Protein AF-0000000072981277 (afdb_homodimer)

Organism: Clostridium botulinum (strain Hall / ATCC 3502 / NCTC 13319 / Type A) (NCBI:txid441771)

Secondary structure (DSSP, 8-state):
--EEE--SSSS-SS-SSEEEEEEEEE--TT--HHHHHHHHHHHHHHTT-EEEEEEEEE-SHHHHHHHHHHHHHHHHHHHHHHHHHH---THHHHHHHHHHH-/--EEEESSSSS-SS-SSEEEEEEEEE--TT--HHHHHHHHHHHHHHTT-EEEEEEEEE-SHHHHHHHHHHHHHHHHHHHHHHHHHH---THHHHHHHHHHH-

Foldseek 3Di:
DKDFDDPDPDDDQDDPDDDDDQDDDDDPPPDDPVVVVVVVQVVCVVVVHGDGGIDDDDDDPVSVVVSVVVRVLVVVLVVLVVVVVVVVDPPSVVVSVVSVVD/DKDWDDPDPPDDLDDPDDDDDQDDDDDPPPDDPVVVVVVVQVVCVVVVHGDGGIDDDDDDPVSVVVSVVVRVLVVVLVVLVVVVVVPVDPVSVVVSVVSVVD

pLDDT: mean 73.61, std 19.2, range [32.0, 92.0]

Radius of gyration: 17.22 Å; Cα contacts (8 Å, |Δi|>4): 313; chains: 2; bounding box: 47×39×42 Å

Sequence (204 aa):
MCKMITQDSEKVCIGENAIAINGAINIPKGEDREKFFKEFTKWLKNNNCSFFGMTNYVKTEKEAKEKTKEILFDYASEELEKNLENFEDEENVIQLSKFKALMCKMITQDSEKVCIGENAIAINGAINIPKGEDREKFFKEFTKWLKNNNCSFFGMTNYVKTEKEAKEKTKEILFDYASEELEKNLENFEDEENVIQLSKFKAL

Structure (mmCIF, N/CA/C/O backbone):
data_AF-0000000072981277-model_v1
#
loop_
_entity.id
_entity.type
_entity.pdbx_description
1 polymer 'Uncharacterized protein'
#
loop_
_atom_site.group_PDB
_atom_site.id
_atom_site.type_symbol
_atom_site.label_atom_id
_atom_site.label_alt_id
_atom_site.label_comp_id
_atom_site.label_asym_id
_atom_site.label_entity_id
_atom_site.label_seq_id
_atom_site.pdbx_PDB_ins_code
_atom_site.Cartn_x
_atom_site.Cartn_y
_atom_site.Cartn_z
_atom_site.occupancy
_atom_site.B_iso_or_equiv
_atom_site.auth_seq_id
_atom_site.auth_comp_id
_atom_site.auth_asym_id
_atom_site.auth_atom_id
_atom_site.pdbx_PDB_model_num
ATOM 1 N N . MET A 1 1 ? -0.941 4.395 14.117 1 44.94 1 MET A N 1
ATOM 2 C CA . MET A 1 1 ? -0.92 2.986 14.5 1 44.94 1 MET A CA 1
ATOM 3 C C . MET A 1 1 ? -0.982 2.086 13.273 1 44.94 1 MET A C 1
ATOM 5 O O . MET A 1 1 ? -1.805 2.301 12.383 1 44.94 1 MET A O 1
ATOM 9 N N . CYS A 1 2 ? 0.119 1.412 13.094 1 45.81 2 CYS A N 1
ATOM 10 C CA . CYS A 1 2 ? 0.198 0.437 12.016 1 45.81 2 CYS A CA 1
ATOM 11 C C . CYS A 1 2 ? -0.804 -0.692 12.219 1 45.81 2 CYS A C 1
ATOM 13 O O . CYS A 1 2 ? -0.901 -1.246 13.32 1 45.81 2 CYS A O 1
ATOM 15 N N . LYS A 1 3 ? -1.912 -0.84 11.375 1 60.72 3 LYS A N 1
ATOM 16 C CA . LYS A 1 3 ? -2.871 -1.936 11.484 1 60.72 3 LYS A CA 1
ATOM 17 C C . LYS A 1 3 ? -2.648 -2.977 10.391 1 60.72 3 LYS A C 1
ATOM 19 O O . LYS A 1 3 ? -2.443 -2.625 9.227 1 60.72 3 LYS A O 1
ATOM 24 N N . MET A 1 4 ? -2.33 -4.207 10.945 1 62.72 4 MET A N 1
ATOM 25 C CA . MET A 1 4 ? -2.314 -5.316 10 1 62.72 4 MET A CA 1
ATOM 26 C C . MET A 1 4 ? -3.729 -5.676 9.555 1 62.72 4 MET A C 1
ATOM 28 O O . MET A 1 4 ? -4.625 -5.816 10.391 1 62.72 4 MET A O 1
ATOM 32 N N . ILE A 1 5 ? -3.945 -5.574 8.336 1 63.88 5 ILE A N 1
ATOM 33 C CA . ILE A 1 5 ? -5.258 -5.91 7.793 1 63.88 5 ILE A CA 1
ATOM 34 C C . ILE A 1 5 ? -5.172 -7.223 7.016 1 63.88 5 ILE A C 1
ATOM 36 O O . ILE A 1 5 ? -4.352 -7.363 6.105 1 63.88 5 ILE A O 1
ATOM 40 N N . THR A 1 6 ? -5.848 -8.289 7.812 1 54.5 6 THR A N 1
ATOM 41 C CA . THR A 1 6 ? -5.949 -9.57 7.129 1 54.5 6 THR A CA 1
ATOM 42 C C . THR A 1 6 ? -7.398 -9.875 6.766 1 54.5 6 THR A C 1
ATOM 44 O O . THR A 1 6 ? -8.32 -9.508 7.496 1 54.5 6 THR A O 1
ATOM 47 N N . GLN A 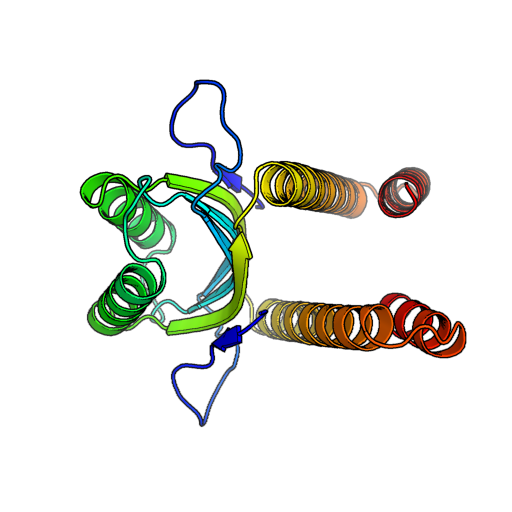1 7 ? -7.973 -9.648 5.703 1 50.94 7 GLN A N 1
ATOM 48 C CA . GLN A 1 7 ? -9.383 -9.953 5.5 1 50.94 7 GLN A CA 1
ATOM 49 C C . GLN A 1 7 ? -9.695 -11.398 5.883 1 50.94 7 GLN A C 1
ATOM 51 O O . GLN A 1 7 ? -10.625 -11.656 6.652 1 50.94 7 GLN A O 1
ATOM 56 N N . ASP A 1 8 ? -9.789 -12.344 4.973 1 44.03 8 ASP A N 1
ATOM 57 C CA . ASP A 1 8 ? -10.352 -13.656 5.293 1 44.03 8 ASP A CA 1
ATOM 58 C C . ASP A 1 8 ? -9.375 -14.484 6.133 1 44.03 8 ASP A C 1
ATOM 60 O O . ASP A 1 8 ? -8.164 -14.406 5.938 1 44.03 8 ASP A O 1
ATOM 64 N N . SER A 1 9 ? -9.867 -14.711 7.414 1 39.25 9 SER A N 1
ATOM 65 C CA . SER A 1 9 ? -9.266 -15.539 8.453 1 39.25 9 SER A CA 1
ATOM 66 C C . SER A 1 9 ? -8.32 -16.578 7.859 1 39.25 9 SER A C 1
ATOM 68 O O . SER A 1 9 ? -7.527 -17.188 8.578 1 39.25 9 SER A O 1
ATOM 70 N N . GLU A 1 10 ? -8.883 -17.297 6.871 1 42.09 10 GLU A N 1
ATOM 71 C CA . GLU A 1 10 ? -8.07 -18.469 6.586 1 42.09 10 GLU A CA 1
ATOM 72 C C . GLU A 1 10 ? -6.672 -18.078 6.113 1 42.09 10 GLU A C 1
ATOM 74 O O . GLU A 1 10 ? -6.398 -16.906 5.875 1 42.09 10 GLU A O 1
ATOM 79 N N . LYS A 1 11 ? -6.008 -19 5.359 1 46.78 11 LYS A N 1
ATOM 80 C CA . LYS A 1 11 ? -4.637 -19.391 5.047 1 46.78 11 LYS A CA 1
ATOM 81 C C . LYS A 1 11 ? -3.922 -18.297 4.258 1 46.78 11 LYS A C 1
ATOM 83 O 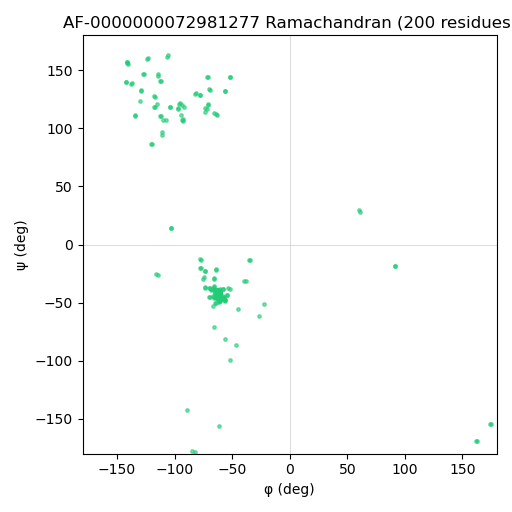O . LYS A 1 11 ? -2.721 -18.078 4.434 1 46.78 11 LYS A O 1
ATOM 88 N N . VAL A 1 12 ? -4.43 -17.734 3.082 1 54.22 12 VAL A N 1
ATOM 89 C CA . VAL A 1 12 ? -3.383 -17.328 2.154 1 54.22 12 VAL A CA 1
ATOM 90 C C . VAL A 1 12 ? -3.064 -15.844 2.367 1 54.22 12 VAL A C 1
ATOM 92 O O . VAL A 1 12 ? -3.973 -15.008 2.445 1 54.22 12 VAL A O 1
ATOM 95 N N . CYS A 1 13 ? -1.871 -15.375 2.885 1 75.62 13 CYS A N 1
ATOM 96 C CA . CYS A 1 13 ? -1.248 -14.055 2.889 1 75.62 13 CYS A CA 1
ATOM 97 C C . CYS A 1 13 ? -1.304 -13.422 1.504 1 75.62 13 CYS A C 1
ATOM 99 O O . CYS A 1 13 ? -2.299 -12.789 1.146 1 75.62 13 CYS A O 1
ATOM 101 N N . ILE A 1 14 ? -0.543 -13.609 0.733 1 86.12 14 ILE A N 1
ATOM 102 C CA . ILE A 1 14 ? -0.489 -13.094 -0.632 1 86.12 14 ILE A CA 1
ATOM 103 C C . ILE A 1 14 ? -0.617 -14.25 -1.622 1 86.12 14 ILE A C 1
ATOM 105 O O . ILE A 1 14 ? 0.049 -15.281 -1.476 1 86.12 14 ILE A O 1
ATOM 109 N N . GLY A 1 15 ? -1.664 -14.188 -2.486 1 82.62 15 GLY A N 1
ATOM 110 C CA . GLY A 1 15 ? -1.847 -15.195 -3.52 1 82.62 15 GLY A CA 1
ATOM 111 C C . GLY A 1 15 ? -1.008 -14.938 -4.758 1 82.62 15 GLY A C 1
ATOM 112 O O . GLY A 1 15 ? -0.239 -13.977 -4.805 1 82.62 15 GLY A O 1
ATOM 113 N N . GLU A 1 16 ? -1.146 -15.844 -5.828 1 81.81 16 GLU A N 1
ATOM 114 C CA . GLU A 1 16 ? -0.328 -15.789 -7.039 1 81.81 16 GLU A CA 1
ATOM 115 C C . GLU A 1 16 ? -0.787 -14.672 -7.969 1 81.81 16 GLU A C 1
ATOM 117 O O . GLU A 1 16 ? -0.139 -14.398 -8.984 1 81.81 16 GLU A O 1
ATOM 122 N N . ASN A 1 17 ? -1.906 -14.141 -7.746 1 90 17 ASN A N 1
ATOM 123 C CA . ASN A 1 17 ? -2.381 -12.984 -8.492 1 90 17 ASN A CA 1
ATOM 124 C C . ASN A 1 17 ? -2.637 -11.789 -7.578 1 90 17 ASN A C 1
ATOM 126 O O . ASN A 1 17 ? -3.742 -11.625 -7.059 1 90 17 ASN A O 1
ATOM 130 N N . ALA A 1 18 ? -1.579 -11.055 -7.352 1 90.94 18 ALA A N 1
ATOM 131 C CA . ALA A 1 18 ? -1.653 -9.93 -6.414 1 90.94 18 ALA A CA 1
ATOM 132 C C . ALA A 1 18 ? -0.848 -8.742 -6.922 1 90.94 18 ALA A C 1
ATOM 134 O O . ALA A 1 18 ? 0.001 -8.883 -7.805 1 90.94 18 ALA A O 1
ATOM 135 N N . ILE A 1 19 ? -1.19 -7.621 -6.457 1 91.94 19 ILE A N 1
ATOM 136 C CA . ILE A 1 19 ? -0.426 -6.398 -6.66 1 91.94 19 ILE A CA 1
ATOM 137 C C . ILE A 1 19 ? 0.176 -5.938 -5.332 1 91.94 19 ILE A C 1
ATOM 139 O O . ILE A 1 19 ? -0.554 -5.605 -4.395 1 91.94 19 ILE A O 1
ATOM 143 N N . ALA A 1 20 ? 1.468 -6.039 -5.234 1 91.38 20 ALA A N 1
ATOM 144 C CA . ALA A 1 20 ? 2.133 -5.438 -4.082 1 91.38 20 ALA A CA 1
ATOM 145 C C . ALA A 1 20 ? 2.086 -3.912 -4.152 1 91.38 20 ALA A C 1
ATOM 147 O O . ALA A 1 20 ? 2.307 -3.328 -5.219 1 91.38 20 ALA A O 1
ATOM 148 N N . ILE A 1 21 ? 1.728 -3.305 -3.037 1 91.69 21 ILE A N 1
ATOM 149 C CA . ILE A 1 21 ? 1.621 -1.851 -3.008 1 91.69 21 ILE A CA 1
ATOM 150 C C . ILE A 1 21 ? 2.41 -1.299 -1.822 1 91.69 21 ILE A C 1
ATOM 152 O O . ILE A 1 21 ? 2.361 -1.856 -0.723 1 91.69 21 ILE A O 1
ATOM 156 N N . ASN A 1 22 ? 3.209 -0.302 -2.035 1 91.62 22 ASN A N 1
ATOM 157 C CA . ASN A 1 22 ? 3.91 0.5 -1.039 1 91.62 22 ASN A CA 1
ATOM 158 C C . ASN A 1 22 ? 3.791 1.992 -1.336 1 91.62 22 ASN A C 1
ATOM 160 O O . ASN A 1 22 ? 4.312 2.473 -2.344 1 91.62 22 ASN A O 1
ATOM 164 N N . GLY A 1 23 ? 3.062 2.588 -0.458 1 91.81 23 GLY A N 1
ATOM 165 C CA . GLY A 1 23 ? 2.799 3.996 -0.705 1 91.81 23 GLY A CA 1
ATOM 166 C C . GLY A 1 23 ? 1.821 4.602 0.283 1 91.81 23 GLY A C 1
ATOM 167 O O . GLY A 1 23 ? 1.778 4.203 1.448 1 91.81 23 GLY A O 1
ATOM 168 N N . ALA A 1 24 ? 1.159 5.668 -0.197 1 91.38 24 ALA A N 1
ATOM 169 C CA . ALA A 1 24 ? 0.167 6.359 0.622 1 91.38 24 ALA A CA 1
ATOM 170 C C . ALA A 1 24 ? -1.022 6.809 -0.221 1 91.38 24 ALA A C 1
ATOM 172 O O . ALA A 1 24 ? -0.853 7.238 -1.364 1 91.38 24 ALA A O 1
ATOM 173 N N . ILE A 1 25 ? -2.168 6.645 0.366 1 91.88 25 ILE A N 1
ATOM 174 C CA . ILE A 1 25 ? -3.391 7.18 -0.224 1 91.88 25 ILE A CA 1
ATOM 175 C C . ILE A 1 25 ? -3.725 8.531 0.411 1 91.88 25 ILE A C 1
ATOM 177 O O . ILE A 1 25 ? -3.953 8.617 1.62 1 91.88 25 ILE A O 1
ATOM 181 N N . ASN A 1 26 ? -3.709 9.523 -0.413 1 90.81 26 ASN A N 1
ATOM 182 C CA . ASN A 1 26 ? -4.137 10.844 0.046 1 90.81 26 ASN A CA 1
ATOM 183 C C . ASN A 1 26 ? -5.66 10.945 0.107 1 90.81 26 ASN A C 1
AT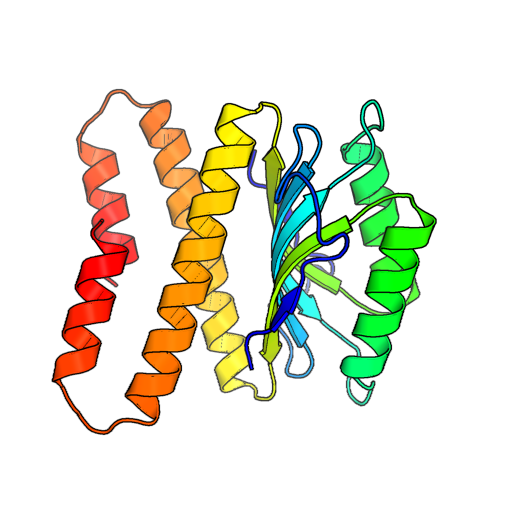OM 185 O O . ASN A 1 26 ? -6.344 10.641 -0.869 1 90.81 26 ASN A O 1
ATOM 189 N N . ILE A 1 27 ? -6.109 11.375 1.234 1 91.25 27 ILE A N 1
ATOM 190 C CA . ILE A 1 27 ? -7.535 11.578 1.466 1 91.25 27 ILE A CA 1
ATOM 191 C C . ILE A 1 27 ? -7.828 13.07 1.619 1 91.25 27 ILE A C 1
ATOM 193 O O . ILE A 1 27 ? -7.02 13.812 2.18 1 91.25 27 ILE A O 1
ATOM 197 N N . PRO A 1 28 ? -8.977 13.5 1.041 1 88.06 28 PRO A N 1
ATOM 198 C CA . PRO A 1 28 ? -9.289 14.922 1.172 1 88.06 28 PRO A CA 1
ATOM 199 C C . PRO A 1 28 ? -9.234 15.406 2.617 1 88.06 28 PRO A C 1
ATOM 201 O O . PRO A 1 28 ? -9.625 14.68 3.533 1 88.06 28 PRO A O 1
ATOM 204 N N . LYS A 1 29 ? -8.773 16.625 2.699 1 85.44 29 LYS A N 1
ATOM 205 C CA . LYS A 1 29 ? -8.672 17.219 4.023 1 85.44 29 LYS A CA 1
ATOM 206 C C . LYS A 1 29 ? -10.023 17.203 4.734 1 85.44 29 LYS A C 1
ATOM 208 O O . LYS A 1 29 ? -11.055 17.516 4.129 1 85.44 29 LYS A O 1
ATOM 213 N N . GLY A 1 30 ? -10.078 16.766 6 1 84.75 30 GLY A N 1
ATOM 214 C CA . GLY A 1 30 ? -11.289 16.781 6.801 1 84.75 30 GLY A CA 1
ATOM 215 C C . GLY A 1 30 ? -12.086 15.5 6.715 1 84.75 30 GLY A C 1
ATOM 216 O O . GLY A 1 30 ? -13 15.273 7.508 1 84.75 30 GLY A O 1
ATOM 217 N N . GLU A 1 31 ? -11.812 14.742 5.707 1 89.19 31 GLU A N 1
ATOM 218 C CA . GLU A 1 31 ? -12.508 13.461 5.602 1 89.19 31 GLU A CA 1
ATOM 219 C C . GLU A 1 31 ? -12.016 12.477 6.656 1 89.19 31 GLU A C 1
ATOM 221 O O . GLU A 1 31 ? -10.844 12.484 7.023 1 89.19 31 GLU A O 1
ATOM 226 N N . ASP A 1 32 ? -12.852 11.719 7.145 1 91.25 32 ASP A N 1
ATOM 227 C CA . ASP A 1 32 ? -12.578 10.703 8.156 1 91.25 32 ASP A CA 1
ATOM 228 C C . ASP A 1 32 ? -11.828 9.516 7.555 1 91.25 32 ASP A C 1
ATOM 230 O O . ASP A 1 32 ? -12.375 8.797 6.715 1 91.25 32 ASP A O 1
ATOM 234 N N . ARG A 1 33 ? -10.633 9.273 8.023 1 86.25 33 ARG A N 1
ATOM 235 C CA . ARG A 1 33 ? -9.773 8.211 7.504 1 86.25 33 ARG A CA 1
ATOM 236 C C . ARG A 1 33 ? -10.383 6.84 7.762 1 86.25 33 ARG A C 1
ATOM 238 O O . ARG A 1 33 ? -10.281 5.941 6.922 1 86.25 33 ARG A O 1
ATOM 245 N N . GLU A 1 34 ? -10.914 6.648 8.922 1 86.31 34 GLU A N 1
ATOM 246 C CA . GLU A 1 34 ? -11.523 5.363 9.258 1 86.31 34 GLU A CA 1
ATOM 247 C C . GLU A 1 34 ? -12.688 5.043 8.32 1 86.31 34 GLU A C 1
ATOM 249 O O . GLU A 1 34 ? -12.859 3.895 7.906 1 86.31 34 GLU A O 1
ATOM 254 N N . LYS A 1 35 ? -13.438 6.074 8.078 1 89.56 35 LYS A N 1
ATOM 255 C CA . LYS A 1 35 ? -14.547 5.898 7.145 1 89.56 35 LYS A CA 1
ATOM 256 C C . LYS A 1 35 ? -14.031 5.523 5.754 1 89.56 35 LYS A C 1
ATOM 258 O O . LYS A 1 35 ? -14.57 4.621 5.113 1 89.56 35 LYS A O 1
ATOM 263 N N . PHE A 1 36 ? -13.078 6.219 5.316 1 89.94 36 PHE A N 1
ATOM 264 C CA . PHE A 1 36 ? -12.492 5.902 4.02 1 89.94 36 PHE A CA 1
ATOM 265 C C . PHE A 1 36 ? -12.016 4.457 3.977 1 89.94 36 PHE A C 1
ATOM 267 O O . PHE A 1 36 ? -12.25 3.748 2.998 1 89.94 36 PHE A O 1
ATOM 274 N N . PHE A 1 37 ? -11.305 4.117 4.988 1 87.19 37 PHE A N 1
ATOM 275 C CA . PHE A 1 37 ? -10.727 2.779 5.008 1 87.19 37 PHE A CA 1
ATOM 276 C C . PHE A 1 37 ? -11.82 1.717 4.965 1 87.19 37 PHE A C 1
ATOM 278 O O . PHE A 1 37 ? -11.656 0.68 4.316 1 87.19 37 PHE A O 1
ATOM 285 N N . LYS A 1 38 ? -12.875 1.953 5.668 1 87.12 38 LYS A N 1
ATOM 286 C CA . LYS A 1 38 ? -14.008 1.038 5.617 1 87.12 38 LYS A CA 1
ATOM 287 C C . LYS A 1 38 ? -14.57 0.943 4.199 1 87.12 38 LYS A C 1
ATOM 289 O O . LYS A 1 38 ? -14.883 -0.15 3.723 1 87.12 38 LYS A O 1
ATOM 294 N N . GLU A 1 39 ? -14.688 2.072 3.541 1 91.06 39 GLU A N 1
ATOM 295 C CA . GLU A 1 39 ? -15.18 2.098 2.166 1 91.06 39 GLU A CA 1
ATOM 296 C C . GLU A 1 39 ? -14.203 1.398 1.221 1 91.06 39 GLU A C 1
ATOM 298 O O . GLU A 1 39 ? -14.625 0.718 0.282 1 91.06 39 GLU A O 1
ATOM 303 N N . PHE A 1 40 ? -12.969 1.61 1.482 1 90.31 40 PHE A N 1
ATOM 304 C CA . PHE A 1 40 ? -11.93 0.962 0.699 1 90.31 40 PHE A CA 1
ATOM 305 C C . PHE A 1 40 ? -12.016 -0.554 0.826 1 90.31 40 PHE A C 1
ATOM 307 O O . PHE A 1 40 ? -12 -1.269 -0.178 1 90.31 40 PHE A O 1
ATOM 314 N N . THR A 1 41 ? -12.117 -1.077 2 1 87.69 41 THR A N 1
ATOM 315 C CA . THR A 1 41 ? -12.203 -2.514 2.238 1 87.69 41 THR A CA 1
ATOM 316 C C . THR A 1 41 ? -13.477 -3.09 1.623 1 87.69 41 THR A C 1
ATOM 318 O O . THR A 1 41 ? -13.461 -4.188 1.066 1 87.69 41 THR A O 1
ATOM 321 N N . LYS A 1 42 ? -14.531 -2.357 1.75 1 90 42 LYS A N 1
ATOM 322 C CA . LYS A 1 42 ? -15.789 -2.777 1.138 1 90 42 LYS A CA 1
ATOM 323 C C . LYS A 1 42 ? -15.656 -2.863 -0.38 1 90 42 LYS A C 1
ATOM 325 O O . LYS A 1 42 ? -16.156 -3.809 -0.998 1 90 42 LYS A O 1
ATOM 330 N N . TRP A 1 43 ? -15.086 -1.86 -0.937 1 91.94 43 TRP A N 1
ATOM 331 C CA . TRP A 1 43 ? -14.867 -1.847 -2.379 1 91.94 43 TRP A CA 1
ATOM 332 C C . TRP A 1 43 ? -14.039 -3.051 -2.816 1 91.94 43 TRP A C 1
ATOM 334 O O . TRP A 1 43 ? -14.352 -3.693 -3.822 1 91.94 43 TRP A O 1
ATOM 344 N N . LEU A 1 44 ? -12.914 -3.361 -2.105 1 91.5 44 LEU A N 1
ATOM 345 C CA . LEU A 1 44 ? -12.102 -4.535 -2.408 1 91.5 44 LEU A CA 1
ATOM 346 C C . LEU A 1 44 ? -12.945 -5.805 -2.363 1 91.5 44 LEU A C 1
ATOM 348 O O . LEU A 1 44 ? -12.906 -6.613 -3.291 1 91.5 44 LEU A O 1
ATOM 352 N N . LYS A 1 45 ? -13.711 -5.941 -1.315 1 87.88 45 LYS A N 1
ATOM 353 C CA . LYS A 1 45 ? -14.539 -7.129 -1.132 1 87.88 45 LYS A CA 1
ATOM 354 C C . LYS A 1 45 ? -15.57 -7.258 -2.254 1 87.88 45 LYS A C 1
ATOM 356 O O . LYS A 1 45 ? -15.805 -8.359 -2.762 1 87.88 45 LYS A O 1
ATOM 361 N N . ASN A 1 46 ? -16.156 -6.168 -2.627 1 92 46 ASN A N 1
ATOM 362 C CA . ASN A 1 46 ? -17.141 -6.156 -3.699 1 92 46 ASN A CA 1
ATOM 363 C C . ASN A 1 46 ? -16.531 -6.559 -5.035 1 92 46 ASN A C 1
ATOM 365 O O . ASN A 1 46 ? -17.234 -6.957 -5.961 1 92 46 ASN A O 1
ATOM 369 N N . ASN A 1 47 ? -15.273 -6.445 -5.184 1 90.81 47 ASN A N 1
ATOM 370 C CA . ASN A 1 47 ? -14.555 -6.836 -6.395 1 90.81 47 ASN A CA 1
ATOM 371 C C . ASN A 1 47 ? -13.828 -8.164 -6.211 1 90.81 47 ASN A C 1
ATOM 373 O O . ASN A 1 47 ? -12.93 -8.492 -6.984 1 90.81 47 ASN A O 1
ATOM 377 N N . ASN A 1 48 ? -14.164 -8.953 -5.113 1 90.06 48 ASN A N 1
ATOM 378 C CA . ASN A 1 48 ? -13.586 -10.25 -4.77 1 90.06 48 ASN A CA 1
ATOM 379 C C . ASN A 1 48 ? -12.086 -10.156 -4.539 1 90.06 48 ASN A C 1
ATOM 381 O O . ASN A 1 48 ? -11.336 -11.055 -4.91 1 90.06 48 ASN A O 1
ATOM 385 N N . CYS A 1 49 ? -11.672 -8.961 -4.078 1 89.19 49 CYS A N 1
ATOM 386 C CA . CYS A 1 49 ? -10.273 -8.711 -3.742 1 89.19 49 CYS A CA 1
ATOM 387 C C . CYS A 1 49 ? -10.07 -8.648 -2.232 1 89.19 49 CYS A C 1
ATOM 389 O O . CYS A 1 49 ? -11.047 -8.617 -1.476 1 89.19 49 CYS A O 1
ATOM 391 N N . SER A 1 50 ? -8.852 -8.805 -1.842 1 86.31 50 SER A N 1
ATOM 392 C CA . SER A 1 50 ? -8.484 -8.672 -0.436 1 86.31 50 SER A CA 1
ATOM 393 C C . SER A 1 50 ? -7.141 -7.965 -0.283 1 86.31 50 SER A C 1
ATOM 395 O O . SER A 1 50 ? -6.344 -7.93 -1.222 1 86.31 50 SER A O 1
ATOM 397 N N . PHE A 1 51 ? -7.02 -7.363 0.937 1 88.56 51 PHE A N 1
ATOM 398 C CA . PHE A 1 51 ? -5.77 -6.68 1.249 1 88.56 51 PHE A CA 1
ATOM 399 C C . PHE A 1 51 ? -5.07 -7.34 2.434 1 88.56 51 PHE A C 1
ATOM 401 O O . PHE A 1 51 ? -5.715 -7.676 3.43 1 88.56 51 PHE A O 1
ATOM 408 N N . PHE A 1 52 ? -3.84 -7.648 2.17 1 88.06 52 PHE A N 1
ATOM 409 C CA . PHE A 1 52 ? -2.941 -8.086 3.232 1 88.06 52 PHE A CA 1
ATOM 410 C C . PHE A 1 52 ? -1.784 -7.109 3.398 1 88.06 52 PHE A C 1
ATOM 412 O O . PHE A 1 52 ? -1.013 -6.887 2.463 1 88.06 52 PHE A O 1
ATOM 419 N N . GLY A 1 53 ? -1.713 -6.512 4.609 1 87.62 53 GLY A N 1
ATOM 420 C CA . GLY A 1 53 ? -0.632 -5.566 4.828 1 87.62 53 GLY A CA 1
ATOM 421 C C . GLY A 1 53 ? -0.874 -4.648 6.016 1 87.62 53 GLY A C 1
ATOM 422 O O . GLY A 1 53 ? -1.738 -4.922 6.852 1 87.62 53 GLY A O 1
ATOM 423 N N . MET A 1 54 ? -0.047 -3.689 6.074 1 85.94 54 MET A N 1
ATOM 424 C CA . MET A 1 54 ? -0.118 -2.744 7.184 1 85.94 54 MET A CA 1
ATOM 425 C C . MET A 1 54 ? -0.491 -1.351 6.691 1 85.94 54 MET A C 1
ATOM 427 O O . MET A 1 54 ? -0.186 -0.989 5.551 1 85.94 54 MET A O 1
ATOM 431 N N . THR A 1 55 ? -1.245 -0.669 7.582 1 88.44 55 THR A N 1
ATOM 432 C CA . THR A 1 55 ? -1.607 0.715 7.301 1 88.44 55 THR A CA 1
ATOM 433 C C . THR A 1 55 ? -1.236 1.62 8.469 1 88.44 55 THR A C 1
ATOM 435 O O . THR A 1 55 ? -1.188 1.171 9.617 1 88.44 55 THR A O 1
ATOM 438 N N . ASN A 1 56 ? -0.864 2.863 8.148 1 87 56 ASN A N 1
ATOM 439 C CA . ASN A 1 56 ? -0.578 3.889 9.148 1 87 56 ASN A CA 1
ATOM 440 C C . ASN A 1 56 ? -1.161 5.238 8.742 1 87 56 ASN A C 1
ATOM 442 O O . ASN A 1 56 ? -1.101 5.625 7.578 1 87 56 ASN A O 1
ATOM 446 N N . TYR A 1 57 ? -1.708 5.871 9.719 1 87.12 57 TYR A N 1
ATOM 447 C CA . TYR A 1 57 ? -2.25 7.195 9.438 1 87.12 57 TYR A CA 1
ATOM 448 C C . TYR A 1 57 ? -1.151 8.25 9.453 1 87.12 57 TYR A C 1
ATOM 450 O O . TYR A 1 57 ? -0.296 8.25 10.344 1 87.12 57 TYR A O 1
ATOM 458 N N . VAL A 1 58 ? -1.157 9.008 8.43 1 87.5 58 VAL A N 1
ATOM 459 C CA . VAL A 1 58 ? -0.287 10.18 8.375 1 87.5 58 VAL A CA 1
ATOM 460 C C . VAL A 1 58 ? -1.039 11.406 8.875 1 87.5 58 VAL A C 1
ATOM 462 O O . VAL A 1 58 ? -2.025 11.836 8.266 1 87.5 58 VAL A O 1
ATOM 465 N N . LYS A 1 59 ? -0.555 12.07 9.938 1 82.81 59 LYS A N 1
ATOM 466 C CA . LYS A 1 59 ? -1.358 13.094 10.609 1 82.81 59 LYS A CA 1
ATOM 467 C C . LYS A 1 59 ? -0.714 14.469 10.484 1 82.81 59 LYS A C 1
ATOM 469 O O . LYS A 1 59 ? -1.377 15.492 10.68 1 82.81 59 LYS A O 1
ATOM 474 N N . THR A 1 60 ? 0.568 14.414 10.305 1 87 60 THR A N 1
ATOM 475 C CA . THR A 1 60 ? 1.281 15.688 10.289 1 87 60 THR A CA 1
ATOM 476 C C . THR A 1 60 ? 2.074 15.844 8.992 1 87 60 THR A C 1
ATOM 478 O O . THR A 1 60 ? 2.381 14.852 8.328 1 87 60 THR A O 1
ATOM 481 N N . GLU A 1 61 ? 2.361 17.094 8.758 1 84.44 61 GLU A N 1
ATOM 482 C CA . GLU A 1 61 ? 3.197 17.391 7.598 1 84.44 61 GLU A CA 1
ATOM 483 C C . GLU A 1 61 ? 4.559 16.719 7.711 1 84.44 61 GLU A C 1
ATOM 485 O O . GLU A 1 61 ? 5.117 16.266 6.715 1 84.44 61 GLU A O 1
ATOM 490 N N . LYS A 1 62 ? 5.121 16.703 8.859 1 87.94 62 LYS A N 1
ATOM 491 C CA . LYS A 1 62 ? 6.414 16.062 9.094 1 87.94 62 LYS A CA 1
ATOM 492 C C . LYS A 1 62 ? 6.355 14.57 8.781 1 87.94 62 LYS A C 1
ATOM 494 O O . LYS A 1 62 ? 7.238 14.039 8.102 1 87.94 62 LYS A O 1
ATOM 499 N N . GLU A 1 63 ? 5.32 13.945 9.227 1 86.5 63 GLU A N 1
ATOM 500 C CA . GLU A 1 63 ? 5.125 12.523 8.938 1 86.5 63 GLU A CA 1
ATOM 501 C C . GLU A 1 63 ? 4.988 12.281 7.438 1 86.5 63 GLU A C 1
ATOM 503 O O . GLU A 1 63 ? 5.508 11.297 6.91 1 86.5 63 GLU A O 1
ATOM 508 N N . ALA A 1 64 ? 4.242 13.172 6.871 1 86.56 64 ALA A N 1
ATOM 509 C CA . ALA A 1 64 ? 4.043 13.062 5.43 1 86.56 64 ALA A CA 1
ATOM 510 C C . ALA A 1 64 ? 5.371 13.133 4.684 1 86.56 64 ALA A C 1
ATOM 512 O O . ALA A 1 64 ? 5.633 12.328 3.785 1 86.56 64 ALA A O 1
ATOM 513 N N . LYS A 1 65 ? 6.148 14.039 5.035 1 84.5 65 LYS A N 1
ATOM 514 C CA . LYS A 1 65 ? 7.457 14.211 4.406 1 84.5 65 LYS A CA 1
ATOM 515 C C . LYS A 1 65 ? 8.336 12.984 4.637 1 84.5 65 LYS A C 1
ATOM 517 O O . LYS A 1 65 ? 9.031 12.523 3.723 1 84.5 65 LYS A O 1
ATOM 522 N N . GLU A 1 66 ? 8.336 12.492 5.797 1 85.94 66 GLU A N 1
ATOM 523 C CA . GLU A 1 66 ? 9.148 11.32 6.133 1 85.94 66 GLU A CA 1
ATOM 524 C C . GLU A 1 66 ? 8.688 10.094 5.352 1 85.94 66 GLU A C 1
ATOM 526 O O . GLU A 1 66 ? 9.516 9.32 4.859 1 85.94 66 GLU A O 1
ATOM 531 N N . LYS A 1 67 ? 7.414 9.961 5.277 1 86.94 67 LYS A N 1
ATOM 532 C CA . LYS A 1 67 ? 6.887 8.82 4.527 1 86.94 67 LYS A CA 1
ATOM 533 C C . LYS A 1 67 ? 7.227 8.938 3.045 1 86.94 67 LYS A C 1
ATOM 535 O O .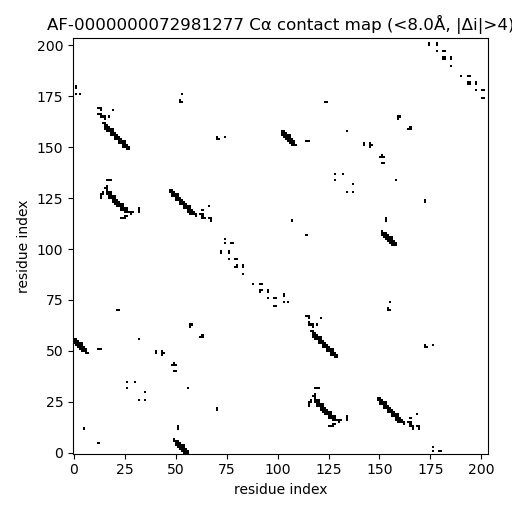 LYS A 1 67 ? 7.52 7.934 2.391 1 86.94 67 LYS A O 1
ATOM 540 N N . THR A 1 68 ? 7.16 10.164 2.553 1 86.19 68 THR A N 1
ATOM 541 C CA . THR A 1 68 ? 7.543 10.383 1.162 1 86.19 68 THR A CA 1
ATOM 542 C C . THR A 1 68 ? 8.977 9.938 0.918 1 86.19 68 THR A C 1
ATOM 544 O O . THR A 1 68 ? 9.266 9.242 -0.062 1 86.19 68 THR A O 1
ATOM 547 N N . LYS A 1 69 ? 9.812 10.305 1.76 1 84.69 69 LYS A N 1
ATOM 548 C CA . LYS A 1 69 ? 11.219 9.938 1.638 1 84.69 69 LYS A CA 1
ATOM 549 C C . LYS A 1 69 ? 11.398 8.422 1.678 1 84.69 69 LYS A C 1
ATOM 551 O O . LYS A 1 69 ? 12.164 7.863 0.893 1 84.69 69 LYS A O 1
ATOM 556 N N . GLU A 1 70 ? 10.719 7.84 2.619 1 84.12 70 GLU A N 1
ATOM 557 C CA . GLU A 1 70 ? 10.805 6.387 2.76 1 84.12 70 GLU A CA 1
ATOM 558 C C . GLU A 1 70 ? 10.383 5.684 1.473 1 84.12 70 GLU A C 1
ATOM 560 O O . GLU A 1 70 ? 11.062 4.754 1.021 1 84.12 70 GLU A O 1
ATOM 565 N N . ILE A 1 71 ? 9.312 6.129 0.894 1 83.88 71 ILE A N 1
ATOM 566 C CA . ILE A 1 71 ? 8.781 5.508 -0.314 1 83.88 71 ILE A CA 1
ATOM 567 C C . ILE A 1 71 ? 9.766 5.707 -1.47 1 83.88 71 ILE A C 1
ATOM 569 O O . ILE A 1 71 ? 10.031 4.777 -2.232 1 83.88 71 ILE A O 1
ATOM 573 N N . LEU A 1 72 ? 10.227 6.914 -1.563 1 82.38 72 LEU A N 1
ATOM 574 C CA . LEU A 1 72 ? 11.172 7.207 -2.635 1 82.38 72 LEU A CA 1
ATOM 575 C C . LEU A 1 72 ? 12.445 6.387 -2.473 1 82.38 72 LEU A C 1
ATOM 577 O O . LEU A 1 72 ? 13 5.898 -3.459 1 82.38 72 LEU A O 1
ATOM 581 N N . PHE A 1 73 ? 12.867 6.242 -1.29 1 82.19 73 PHE A N 1
ATOM 582 C CA . PHE A 1 73 ? 14.055 5.438 -1.024 1 82.19 73 PHE A CA 1
ATOM 583 C C . PHE A 1 73 ? 13.812 3.979 -1.385 1 82.19 73 PHE A C 1
ATOM 585 O O . PHE A 1 73 ? 14.672 3.326 -1.972 1 82.19 73 PHE A O 1
ATOM 592 N N . ASP A 1 74 ? 12.727 3.459 -0.896 1 80.94 74 ASP A N 1
ATOM 593 C CA . ASP A 1 74 ? 12.375 2.08 -1.224 1 80.94 74 ASP A CA 1
ATOM 594 C C . ASP A 1 74 ? 12.336 1.868 -2.736 1 80.94 74 ASP A C 1
ATOM 596 O O . ASP A 1 74 ? 12.812 0.849 -3.238 1 80.94 74 ASP A O 1
ATOM 600 N N . TYR A 1 75 ? 11.75 2.809 -3.43 1 78.5 75 TYR A N 1
ATOM 601 C CA . TYR A 1 75 ? 11.664 2.729 -4.883 1 78.5 75 TYR A CA 1
ATOM 602 C C . TYR A 1 75 ? 13.047 2.695 -5.516 1 78.5 75 TYR A C 1
ATOM 604 O O . TYR A 1 75 ? 13.312 1.896 -6.414 1 78.5 75 TYR A O 1
ATOM 612 N N . ALA A 1 76 ? 13.812 3.584 -5.066 1 75.12 76 ALA A N 1
ATOM 613 C CA . ALA A 1 76 ? 15.172 3.662 -5.59 1 75.12 76 ALA A CA 1
ATOM 614 C C . ALA A 1 76 ? 15.938 2.367 -5.332 1 75.12 76 ALA A C 1
ATOM 616 O O . ALA A 1 76 ? 16.688 1.901 -6.188 1 75.12 76 ALA A O 1
ATOM 617 N N . SER A 1 77 ? 15.758 1.854 -4.195 1 74.69 77 SER A N 1
ATOM 618 C CA . SER A 1 77 ? 16.422 0.613 -3.816 1 74.69 77 SER A CA 1
ATOM 619 C C . SER A 1 77 ? 15.961 -0.55 -4.688 1 74.69 77 SER A C 1
ATOM 621 O O . SER A 1 77 ? 16.781 -1.371 -5.117 1 74.69 77 SER A O 1
ATOM 623 N N . GLU A 1 78 ? 14.711 -0.686 -4.945 1 73 78 GLU A N 1
ATOM 624 C CA . GLU A 1 78 ? 14.164 -1.746 -5.789 1 73 78 GLU A CA 1
ATOM 625 C C . GLU A 1 78 ? 14.68 -1.63 -7.223 1 73 78 GLU A C 1
ATOM 627 O O . GLU A 1 78 ? 15.008 -2.637 -7.852 1 73 78 GLU A O 1
ATOM 632 N N . GLU A 1 79 ? 14.641 -0.43 -7.711 1 69.56 79 GLU A N 1
ATOM 633 C CA . GLU A 1 79 ? 15.125 -0.201 -9.07 1 69.56 79 GLU A CA 1
ATOM 634 C C . GLU A 1 79 ? 16.594 -0.57 -9.195 1 69.56 79 GLU A C 1
ATOM 636 O O . GLU A 1 79 ? 17.016 -1.136 -10.203 1 69.56 79 GLU A O 1
ATOM 641 N N . LEU A 1 80 ? 17.297 -0.22 -8.188 1 66.38 80 LEU A N 1
ATOM 642 C CA . LEU A 1 80 ? 18.719 -0.559 -8.172 1 66.38 80 LEU A CA 1
ATOM 643 C C . LEU A 1 80 ? 18.906 -2.07 -8.141 1 66.38 80 LEU A C 1
ATOM 645 O O . LEU A 1 80 ? 19.781 -2.604 -8.836 1 66.38 80 LEU A O 1
ATOM 649 N N . GLU A 1 81 ? 18.172 -2.744 -7.305 1 65.44 81 GLU A N 1
ATOM 650 C CA . GLU A 1 81 ? 18.266 -4.195 -7.199 1 65.44 81 GLU A CA 1
ATOM 651 C C . GLU A 1 81 ? 17.906 -4.871 -8.523 1 65.44 81 GLU A C 1
ATOM 653 O O . GLU A 1 81 ? 18.562 -5.832 -8.93 1 65.44 81 GLU A O 1
ATOM 658 N N . LYS A 1 82 ? 16.891 -4.414 -9.188 1 64.75 82 LYS A N 1
ATOM 659 C CA . LYS A 1 82 ? 16.5 -4.953 -10.492 1 64.75 82 LYS A CA 1
ATOM 660 C C . LYS A 1 82 ? 17.609 -4.773 -11.516 1 64.75 82 LYS A C 1
ATOM 662 O O . LYS A 1 82 ? 17.844 -5.656 -12.344 1 64.75 82 LYS A O 1
ATOM 667 N N . ASN A 1 83 ? 18.047 -3.574 -11.43 1 61.12 83 ASN A N 1
ATOM 668 C CA . ASN A 1 83 ? 19.156 -3.307 -12.352 1 61.12 83 ASN A CA 1
ATOM 669 C C . ASN A 1 83 ? 20.359 -4.195 -12.047 1 61.12 83 ASN A C 1
ATOM 671 O O . ASN A 1 83 ? 21.062 -4.629 -12.969 1 61.12 83 ASN A O 1
ATOM 675 N N . LEU A 1 84 ? 20.594 -4.383 -10.805 1 54.78 84 LEU A N 1
ATOM 676 C CA . LEU A 1 84 ? 21.719 -5.227 -10.414 1 54.78 84 LEU A CA 1
ATOM 677 C C . LEU A 1 84 ? 21.438 -6.688 -10.758 1 54.78 84 LEU A C 1
ATOM 679 O O . LEU A 1 84 ? 22.375 -7.445 -11.047 1 54.78 84 LEU A O 1
ATOM 683 N N . GLU A 1 85 ? 20.234 -7.113 -10.438 1 55.72 85 GLU A N 1
ATOM 684 C CA . GLU A 1 85 ? 19.906 -8.477 -10.836 1 55.72 85 GLU A CA 1
ATOM 685 C C . GLU A 1 85 ? 20.141 -8.688 -12.328 1 55.72 85 GLU A C 1
ATOM 687 O O . GLU A 1 85 ? 20.469 -9.797 -12.758 1 55.72 85 GLU A O 1
ATOM 692 N N . ASN A 1 86 ? 19.797 -7.629 -12.938 1 50.06 86 ASN A N 1
ATOM 693 C CA . ASN A 1 86 ? 20.109 -7.738 -14.359 1 50.06 86 ASN A CA 1
ATOM 694 C C . ASN A 1 86 ? 21.609 -7.59 -14.617 1 50.06 86 ASN A C 1
ATOM 696 O O . ASN A 1 86 ? 22.094 -7.938 -15.695 1 50.06 86 ASN A O 1
ATOM 700 N N . PHE A 1 87 ? 22.266 -6.809 -13.672 1 49 87 PHE A N 1
ATOM 701 C CA . PHE A 1 87 ? 23.719 -6.691 -13.82 1 49 87 PHE A CA 1
ATOM 702 C C . PHE A 1 87 ? 24.438 -7.75 -12.992 1 49 87 PHE A C 1
ATOM 704 O O . PHE A 1 87 ? 24.094 -7.973 -11.828 1 49 87 PHE A O 1
ATOM 711 N N . GLU A 1 88 ? 25.031 -8.82 -13.461 1 46.38 88 GLU A N 1
ATOM 712 C CA . GLU A 1 88 ? 26 -9.719 -12.859 1 46.38 88 GLU A CA 1
ATOM 713 C C . GLU A 1 88 ? 26.953 -8.961 -11.938 1 46.38 88 GLU A C 1
ATOM 715 O O . GLU A 1 88 ? 27.797 -9.57 -11.273 1 46.38 88 GLU A O 1
ATOM 720 N N . ASP A 1 89 ? 27.078 -7.594 -11.914 1 43.88 89 ASP A N 1
ATOM 721 C CA . ASP A 1 89 ? 28.281 -6.969 -11.375 1 43.88 89 ASP A CA 1
ATOM 722 C C . ASP A 1 89 ? 28.078 -6.578 -9.906 1 43.88 89 ASP A C 1
ATOM 724 O O . ASP A 1 89 ? 27.109 -5.914 -9.562 1 43.88 89 ASP A O 1
ATOM 728 N N . GLU A 1 90 ? 28.859 -7.039 -8.906 1 44.56 90 GLU A N 1
ATOM 729 C CA . GLU A 1 90 ? 29.141 -6.949 -7.48 1 44.56 90 GLU A CA 1
ATOM 730 C C . GLU A 1 90 ? 29.047 -5.508 -6.988 1 44.56 90 GLU A C 1
ATOM 732 O O . GLU A 1 90 ? 28.703 -5.266 -5.828 1 44.56 90 GLU A O 1
ATOM 737 N N . GLU A 1 91 ? 29.359 -4.641 -7.809 1 44.03 91 GLU A N 1
ATOM 738 C CA . GLU A 1 91 ? 29.531 -3.256 -7.383 1 44.03 91 GLU A CA 1
ATOM 739 C C . GLU A 1 91 ? 28.188 -2.59 -7.082 1 44.03 91 GLU A C 1
ATOM 741 O O . GLU A 1 91 ? 28.078 -1.807 -6.137 1 44.03 91 GLU A O 1
ATOM 746 N N . ASN A 1 92 ? 27.25 -2.826 -7.742 1 44.38 92 ASN A N 1
ATOM 747 C CA . ASN A 1 92 ? 25.969 -2.139 -7.602 1 44.38 92 ASN A CA 1
ATOM 748 C C . ASN A 1 92 ? 25.234 -2.592 -6.348 1 44.38 92 ASN A C 1
ATOM 750 O O . ASN A 1 92 ? 24.453 -1.825 -5.766 1 44.38 92 ASN A O 1
ATOM 754 N N . VAL A 1 93 ? 25.594 -3.766 -5.902 1 42.38 93 VAL A N 1
ATOM 755 C CA . VAL A 1 93 ? 25.078 -4.223 -4.617 1 42.38 93 VAL A CA 1
ATOM 756 C C . VAL A 1 93 ? 25.562 -3.299 -3.504 1 42.38 93 VAL A C 1
ATOM 758 O O . VAL A 1 93 ? 24.828 -2.99 -2.568 1 42.38 93 VAL A O 1
ATOM 761 N N . ILE A 1 94 ? 26.75 -2.939 -3.672 1 40.88 94 ILE A N 1
ATOM 762 C CA . ILE A 1 94 ? 27.359 -2.086 -2.654 1 40.88 94 ILE A CA 1
ATOM 763 C C . ILE A 1 94 ? 26.609 -0.754 -2.588 1 40.88 94 ILE A C 1
ATOM 765 O O . ILE A 1 94 ? 26.344 -0.238 -1.501 1 40.88 94 ILE A O 1
ATOM 769 N N . GLN A 1 95 ? 26.312 -0.264 -3.66 1 39.78 95 GLN A N 1
ATOM 770 C CA . GLN A 1 95 ? 25.656 1.041 -3.682 1 39.78 95 GLN A CA 1
ATOM 771 C C . GLN A 1 95 ? 24.266 0.974 -3.049 1 39.78 95 GLN A C 1
ATOM 773 O O . GLN A 1 95 ? 23.859 1.905 -2.357 1 39.78 95 GLN A O 1
ATOM 778 N N . LEU A 1 96 ? 23.625 -0.005 -3.23 1 44.69 96 LEU A N 1
ATOM 779 C CA . LEU A 1 96 ? 22.297 -0.195 -2.635 1 44.69 96 LEU A CA 1
ATOM 780 C C . LEU A 1 96 ? 22.391 -0.241 -1.113 1 44.69 96 LEU A C 1
ATOM 782 O O . LEU A 1 96 ? 21.531 0.301 -0.419 1 44.69 96 LEU A O 1
ATOM 786 N N . SER A 1 97 ? 23.391 -0.962 -0.701 1 39.44 97 SER A N 1
ATOM 787 C CA . SER A 1 97 ? 23.609 -1.038 0.74 1 39.44 97 SER A CA 1
ATOM 788 C C . SER A 1 97 ? 23.828 0.346 1.34 1 39.44 97 SER A C 1
ATOM 790 O O . SER A 1 97 ? 23.391 0.622 2.457 1 39.44 97 SER A O 1
ATOM 792 N N . LYS A 1 98 ? 24.484 1.02 0.578 1 40.44 98 LYS A N 1
ATOM 793 C CA . LYS A 1 98 ? 24.797 2.357 1.072 1 40.44 98 LYS A CA 1
ATOM 794 C C . LYS A 1 98 ? 23.531 3.217 1.156 1 40.44 98 LYS A C 1
ATOM 796 O O . LYS A 1 98 ? 23.391 4.035 2.066 1 40.44 98 LYS A O 1
ATOM 801 N N . PHE A 1 99 ? 22.719 3.111 0.285 1 38.34 99 PHE A N 1
ATOM 802 C CA . PHE A 1 99 ? 21.5 3.922 0.244 1 38.34 99 PHE A CA 1
ATOM 803 C C . PHE A 1 99 ? 20.547 3.52 1.355 1 38.34 99 PHE A C 1
ATOM 805 O O . PHE A 1 99 ? 19.844 4.363 1.913 1 38.34 99 PHE A O 1
ATOM 812 N N . LYS A 1 100 ? 20.469 2.246 1.642 1 43.22 100 LYS A N 1
ATOM 813 C CA . LYS A 1 100 ? 19.656 1.794 2.766 1 43.22 100 LYS A CA 1
ATOM 814 C C . LYS A 1 100 ? 20.219 2.293 4.094 1 43.22 100 LYS A C 1
ATOM 816 O O . LYS A 1 100 ? 19.484 2.459 5.066 1 43.22 100 LYS A O 1
ATOM 821 N N . ALA A 1 101 ? 21.484 2.492 4.145 1 35.22 101 ALA A N 1
ATOM 822 C CA . ALA A 1 101 ? 22.188 2.91 5.355 1 35.22 101 ALA A CA 1
ATOM 823 C C . ALA A 1 101 ? 22 4.402 5.609 1 35.22 101 ALA A C 1
ATOM 825 O O . ALA A 1 101 ? 22.234 4.883 6.723 1 35.22 101 ALA A O 1
ATOM 826 N N . LEU A 1 102 ? 21.656 5.047 4.59 1 32 102 LEU A N 1
ATOM 827 C CA . LEU A 1 102 ? 21.531 6.48 4.836 1 32 102 LEU A CA 1
ATOM 828 C C . LEU A 1 102 ? 20.094 6.832 5.25 1 32 102 LEU A C 1
ATOM 830 O O . LEU A 1 102 ? 19.891 7.695 6.102 1 32 102 LEU A O 1
ATOM 834 N N . MET B 1 1 ? 7.434 -5.355 -12.375 1 45.44 1 MET B N 1
ATOM 835 C CA . MET B 1 1 ? 7.953 -4.004 -12.562 1 45.44 1 MET B CA 1
ATOM 836 C C . MET B 1 1 ? 7.309 -3.031 -11.578 1 45.44 1 MET B C 1
ATOM 838 O O . MET B 1 1 ? 6.086 -3.021 -11.422 1 45.44 1 MET B O 1
ATOM 842 N N . CYS B 1 2 ? 8.164 -2.561 -10.703 1 46.34 2 CYS B N 1
ATOM 843 C CA . CYS B 1 2 ? 7.723 -1.552 -9.742 1 46.34 2 CYS B CA 1
ATOM 844 C C . CYS B 1 2 ? 7.324 -0.264 -10.453 1 46.34 2 CYS B C 1
ATOM 846 O O . CYS B 1 2 ? 8.047 0.218 -11.328 1 46.34 2 CYS B O 1
ATOM 848 N N . LYS B 1 3 ? 5.988 0.141 -10.461 1 62.5 3 LYS B N 1
ATOM 849 C CA . LYS B 1 3 ? 5.543 1.389 -11.07 1 62.5 3 LYS B CA 1
ATOM 850 C C . LYS B 1 3 ? 5.234 2.443 -10.016 1 62.5 3 LYS B C 1
ATOM 852 O O . LYS B 1 3 ? 4.59 2.145 -9.008 1 62.5 3 LYS B O 1
ATOM 857 N N . MET B 1 4 ? 6.047 3.543 -10.164 1 64.19 4 MET B N 1
ATOM 858 C CA . MET B 1 4 ? 5.684 4.699 -9.352 1 64.19 4 MET B CA 1
ATOM 859 C C . MET B 1 4 ? 4.398 5.344 -9.859 1 64.19 4 MET B C 1
ATOM 861 O O . MET B 1 4 ? 4.254 5.582 -11.062 1 64.19 4 MET B O 1
ATOM 865 N N . ILE B 1 5 ? 3.475 5.383 -8.992 1 66.12 5 ILE B N 1
ATOM 866 C CA . ILE B 1 5 ? 2.205 6 -9.367 1 66.12 5 ILE B CA 1
ATOM 867 C C . ILE B 1 5 ? 2.039 7.324 -8.625 1 66.12 5 ILE B C 1
ATOM 869 O O . ILE B 1 5 ? 2.133 7.371 -7.395 1 66.12 5 ILE B O 1
ATOM 873 N N . THR B 1 6 ? 2.217 8.445 -9.555 1 56.97 6 THR B N 1
ATOM 874 C CA . THR B 1 6 ? 1.938 9.766 -9.008 1 56.97 6 THR B CA 1
ATOM 875 C C . THR B 1 6 ? 0.675 10.352 -9.625 1 56.97 6 THR B C 1
ATOM 877 O O . THR B 1 6 ? 0.401 10.141 -10.812 1 56.97 6 THR B O 1
ATOM 880 N N . GLN B 1 7 ? -0.415 10.305 -9.133 1 53.28 7 GLN B N 1
ATOM 881 C CA . GLN B 1 7 ? -1.556 10.875 -9.844 1 53.28 7 GLN B CA 1
ATOM 882 C C . GLN B 1 7 ? -1.314 12.336 -10.188 1 53.28 7 GLN B C 1
ATOM 884 O O . GLN B 1 7 ? -1.534 12.758 -11.328 1 53.28 7 GLN B O 1
ATOM 889 N N . ASP B 1 8 ? -1.456 13.328 -9.43 1 45.72 8 ASP B N 1
ATOM 890 C CA . ASP B 1 8 ? -1.401 14.711 -9.891 1 45.72 8 ASP B CA 1
ATOM 891 C C . ASP B 1 8 ? 0.012 15.273 -9.773 1 45.72 8 ASP B C 1
ATOM 893 O O . ASP B 1 8 ? 0.693 15.047 -8.773 1 45.72 8 ASP B O 1
ATOM 897 N N . SER B 1 9 ? 0.7 15.461 -11.047 1 40.38 9 SER B N 1
ATOM 898 C CA . SER B 1 9 ? 2.02 16.016 -11.328 1 40.38 9 SER B CA 1
ATOM 899 C C . SER B 1 9 ? 2.445 17 -10.242 1 40.38 9 SER B C 1
ATOM 901 O O . SER B 1 9 ? 3.639 17.203 -10.008 1 40.38 9 SER B O 1
ATOM 903 N N . GLU B 1 10 ? 1.695 18.047 -10.086 1 40.38 10 GLU B N 1
ATOM 904 C CA . GLU B 1 10 ? 2.289 19.25 -9.484 1 40.38 10 GLU B CA 1
ATOM 905 C C . GLU B 1 10 ? 2.678 19 -8.031 1 40.38 10 GLU B C 1
ATOM 907 O O . GLU B 1 10 ? 3.562 19.656 -7.492 1 40.38 10 GLU B O 1
ATOM 912 N N . LYS B 1 11 ? 1.679 18.859 -7.113 1 51 11 LYS B N 1
ATOM 913 C CA . LYS B 1 11 ? 1.906 19.203 -5.719 1 51 11 LYS B CA 1
ATOM 914 C C . LYS B 1 11 ? 2.438 18.016 -4.926 1 51 11 LYS B C 1
ATOM 916 O O . LYS B 1 11 ? 2.855 17.016 -5.508 1 51 11 LYS B O 1
ATOM 921 N N . VAL B 1 12 ? 1.943 17.922 -3.643 1 56.62 12 VAL B N 1
ATOM 922 C CA . VAL B 1 12 ? 2.391 17.219 -2.445 1 56.62 12 VAL B CA 1
ATOM 923 C C . VAL B 1 12 ? 2.307 15.711 -2.672 1 56.62 12 VAL B C 1
ATOM 925 O O . VAL B 1 12 ? 1.269 15.195 -3.096 1 56.62 12 VAL B O 1
ATOM 928 N N . CYS B 1 13 ? 3.531 14.969 -2.717 1 77.31 13 CYS B N 1
ATOM 929 C CA . CYS B 1 13 ? 3.58 13.508 -2.775 1 77.31 13 CYS B CA 1
ATOM 930 C C . CYS B 1 13 ? 2.607 12.891 -1.779 1 77.31 13 CYS B C 1
ATOM 932 O O . CYS B 1 13 ? 1.668 12.195 -2.17 1 77.31 13 CYS B O 1
ATOM 934 N N . ILE B 1 14 ? 2.756 13.266 -0.592 1 86.5 14 ILE B N 1
ATOM 935 C CA . ILE B 1 14 ? 1.856 12.812 0.464 1 86.5 14 ILE B CA 1
ATOM 936 C C . ILE B 1 14 ? 1.365 14.016 1.271 1 86.5 14 ILE B C 1
ATOM 938 O O . ILE B 1 14 ? 2.16 14.867 1.681 1 86.5 14 ILE B O 1
ATOM 942 N N . GLY B 1 15 ? 0.024 14.188 1.362 1 83 15 GLY B N 1
ATOM 943 C CA . GLY B 1 15 ? -0.567 15.273 2.133 1 83 15 GLY B CA 1
ATOM 944 C C . GLY B 1 15 ? -0.734 14.938 3.604 1 83 15 GLY B C 1
ATOM 945 O O . GLY B 1 15 ? -0.354 13.852 4.043 1 83 15 GLY B O 1
ATOM 946 N N . GLU B 1 16 ? -1.356 15.922 4.41 1 82.69 16 GLU B N 1
ATOM 947 C CA . GLU B 1 16 ? -1.492 15.789 5.859 1 82.69 16 GLU B CA 1
ATOM 948 C C . GLU B 1 16 ? -2.633 14.844 6.223 1 82.69 16 GLU B C 1
ATOM 950 O O . GLU B 1 16 ? -2.834 14.531 7.398 1 82.69 16 GLU B O 1
ATOM 955 N N . ASN B 1 17 ? -3.414 14.516 5.316 1 90.62 17 ASN B N 1
ATOM 956 C CA . ASN B 1 17 ? -4.461 13.516 5.523 1 90.62 17 ASN B CA 1
ATOM 957 C C . ASN B 1 17 ? -4.312 12.336 4.566 1 90.62 17 ASN B C 1
ATOM 959 O O . ASN B 1 17 ? -4.848 12.367 3.455 1 90.62 17 ASN B O 1
ATOM 963 N N . ALA B 1 18 ? -3.521 11.398 4.996 1 91.25 18 ALA B N 1
ATOM 964 C CA . ALA B 1 18 ? -3.203 10.25 4.148 1 91.25 18 ALA B CA 1
ATOM 965 C C . ALA B 1 18 ? -3.135 8.961 4.965 1 91.25 18 ALA B C 1
ATOM 967 O O . ALA B 1 18 ? -3.018 9.008 6.191 1 91.25 18 ALA B O 1
ATOM 968 N N . ILE B 1 19 ? -3.311 7.906 4.309 1 91.94 19 ILE B N 1
ATOM 969 C CA . ILE B 1 19 ? -3.094 6.574 4.863 1 91.94 19 ILE B CA 1
ATOM 970 C C . ILE B 1 19 ? -1.898 5.918 4.172 1 91.94 19 ILE B C 1
ATOM 972 O O . ILE B 1 19 ? -1.93 5.668 2.967 1 91.94 19 ILE B O 1
ATOM 976 N N . ALA B 1 20 ? -0.835 5.762 4.914 1 91.38 20 ALA B N 1
ATOM 977 C CA . ALA B 1 20 ? 0.271 4.965 4.387 1 91.38 20 ALA B CA 1
ATOM 978 C C . ALA B 1 20 ? -0.105 3.488 4.312 1 91.38 20 ALA B C 1
ATOM 980 O O . ALA B 1 20 ? -0.718 2.949 5.238 1 91.38 20 ALA B O 1
ATOM 981 N N . ILE B 1 21 ? 0.212 2.891 3.186 1 91.69 21 ILE B N 1
ATOM 982 C CA . ILE B 1 21 ? -0.129 1.483 3.002 1 91.69 21 ILE B CA 1
ATOM 983 C C . ILE B 1 21 ? 1.103 0.709 2.535 1 91.69 21 ILE B C 1
ATOM 985 O O . ILE B 1 21 ? 1.868 1.195 1.699 1 91.69 21 ILE B O 1
ATOM 989 N N . A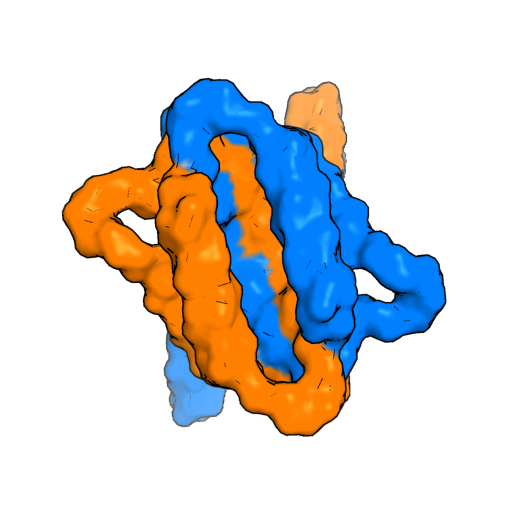SN B 1 22 ? 1.38 -0.417 3.129 1 91.5 22 ASN B N 1
ATOM 990 C CA . ASN B 1 22 ? 2.375 -1.409 2.734 1 91.5 22 ASN B CA 1
ATOM 991 C C . ASN B 1 22 ? 1.806 -2.824 2.783 1 91.5 22 ASN B C 1
ATOM 993 O O . ASN B 1 22 ? 1.477 -3.328 3.857 1 91.5 22 ASN B O 1
ATOM 997 N N . GLY B 1 23 ? 1.679 -3.32 1.591 1 91.69 23 GLY B N 1
ATOM 998 C CA . GLY B 1 23 ? 1.047 -4.629 1.517 1 91.69 23 GLY B CA 1
ATOM 999 C C . GLY B 1 23 ? 0.81 -5.098 0.094 1 91.69 23 GLY B C 1
ATOM 1000 O O . GLY B 1 23 ? 1.584 -4.773 -0.81 1 91.69 23 GLY B O 1
ATOM 1001 N N . ALA B 1 24 ? -0.2 -5.977 -0.004 1 91.38 24 ALA B N 1
ATOM 1002 C CA . ALA B 1 24 ? -0.573 -6.516 -1.31 1 91.38 24 ALA B CA 1
ATOM 1003 C C . ALA B 1 24 ? -2.086 -6.668 -1.428 1 91.38 24 ALA B C 1
ATOM 1005 O O . ALA B 1 24 ? -2.756 -7.043 -0.462 1 91.38 24 ALA B O 1
ATOM 1006 N N . ILE B 1 25 ? -2.559 -6.332 -2.588 1 91.44 25 ILE B N 1
ATOM 1007 C CA . ILE B 1 25 ? -3.955 -6.578 -2.928 1 91.44 25 ILE B CA 1
ATOM 1008 C C . ILE B 1 25 ? -4.07 -7.879 -3.723 1 91.44 25 ILE B C 1
ATOM 1010 O O . ILE B 1 25 ? -3.508 -8 -4.812 1 91.44 25 ILE B O 1
ATOM 1014 N N . ASN B 1 26 ? -4.758 -8.797 -3.145 1 90.56 26 ASN B N 1
ATOM 1015 C CA . ASN B 1 26 ? -5.047 -10.031 -3.859 1 90.56 26 ASN B CA 1
ATOM 1016 C C . ASN B 1 26 ? -6.18 -9.844 -4.863 1 90.56 26 ASN B C 1
ATOM 1018 O O . ASN B 1 26 ? -7.25 -9.344 -4.516 1 90.56 26 ASN B O 1
ATOM 1022 N N . ILE B 1 27 ? -5.906 -10.258 -6.047 1 90.81 27 ILE B N 1
ATOM 1023 C CA . ILE B 1 27 ? -6.875 -10.195 -7.133 1 90.81 27 ILE B CA 1
ATOM 1024 C C . ILE B 1 27 ? -7.285 -11.609 -7.539 1 90.81 27 ILE B C 1
ATOM 1026 O O . ILE B 1 27 ? -6.469 -12.531 -7.512 1 90.81 27 ILE B O 1
ATOM 1030 N N . PRO B 1 28 ? -8.609 -11.766 -7.84 1 87.69 28 PRO B N 1
ATOM 1031 C CA . PRO B 1 28 ? -9.039 -13.109 -8.234 1 87.69 28 PRO B CA 1
ATOM 1032 C C . PRO B 1 28 ? -8.188 -13.695 -9.359 1 87.69 28 PRO B C 1
ATOM 1034 O O . PRO B 1 28 ? -7.77 -12.969 -10.258 1 87.69 28 PRO B O 1
ATOM 1037 N N . LYS B 1 29 ? -8.008 -14.992 -9.227 1 84.62 29 LYS B N 1
ATOM 1038 C CA . LYS B 1 29 ? -7.211 -15.695 -10.234 1 84.62 29 LYS B CA 1
ATOM 1039 C C . LYS B 1 29 ? -7.785 -15.477 -11.633 1 84.62 29 LYS B C 1
ATOM 1041 O O . LYS B 1 29 ? -9 -15.547 -11.828 1 84.62 29 LYS B O 1
ATOM 1046 N N . GLY B 1 30 ? -6.949 -15.133 -12.602 1 84.56 30 GLY B N 1
ATOM 1047 C CA . GLY B 1 30 ? -7.363 -14.977 -13.992 1 84.56 30 GLY B CA 1
ATOM 1048 C C . GLY B 1 30 ? -7.773 -13.562 -14.336 1 84.56 30 GLY B C 1
ATOM 1049 O O . GLY B 1 30 ? -7.926 -13.219 -15.516 1 84.56 30 GLY B O 1
ATOM 1050 N N . GLU B 1 31 ? -8.055 -12.789 -13.328 1 89 31 GLU B N 1
ATOM 1051 C CA . GLU B 1 31 ? -8.406 -11.398 -13.602 1 89 31 GLU B CA 1
ATOM 1052 C C . GLU B 1 31 ? -7.191 -10.602 -14.047 1 89 31 GLU B C 1
ATOM 1054 O O . GLU B 1 31 ? -6.07 -10.859 -13.602 1 89 31 GLU B O 1
ATOM 1059 N N . ASP B 1 32 ? -7.371 -9.727 -14.914 1 91.19 32 ASP B N 1
ATOM 1060 C CA . ASP B 1 32 ? -6.34 -8.844 -15.461 1 91.19 32 ASP B CA 1
ATOM 1061 C C . ASP B 1 32 ? -5.922 -7.793 -14.438 1 91.19 32 ASP B C 1
ATOM 1063 O O . ASP B 1 32 ? -6.719 -6.922 -14.078 1 91.19 32 ASP B O 1
ATOM 1067 N N . ARG B 1 33 ? -4.695 -7.809 -14.023 1 86.12 33 ARG B N 1
ATOM 1068 C CA . ARG B 1 33 ? -4.168 -6.906 -13.008 1 86.12 33 ARG B CA 1
ATOM 1069 C C . ARG B 1 33 ? -4.199 -5.457 -13.492 1 86.12 33 ARG B C 1
ATOM 1071 O O . ARG B 1 33 ? -4.477 -4.543 -12.719 1 86.12 33 ARG B O 1
ATOM 1078 N N . GLU B 1 34 ? -3.85 -5.246 -14.719 1 86.19 34 GLU B N 1
ATOM 1079 C CA . GLU B 1 34 ? -3.852 -3.895 -15.273 1 86.19 34 GLU B CA 1
ATOM 1080 C C . GLU B 1 34 ? -5.254 -3.289 -15.242 1 86.19 34 GLU B C 1
ATOM 1082 O O . GLU B 1 34 ? -5.414 -2.104 -14.945 1 86.19 34 GLU B O 1
ATOM 1087 N N . LYS B 1 35 ? -6.176 -4.137 -15.594 1 89.44 35 LYS B N 1
ATOM 1088 C CA . LYS B 1 35 ? -7.562 -3.684 -15.539 1 89.44 35 LYS B CA 1
ATOM 1089 C C . LYS B 1 35 ? -7.969 -3.318 -14.117 1 89.44 35 LYS B C 1
ATOM 1091 O O . LYS B 1 35 ? -8.609 -2.289 -13.891 1 89.44 35 LYS B O 1
ATOM 1096 N N . PHE B 1 36 ? -7.637 -4.16 -13.219 1 90.12 36 PHE B N 1
ATOM 1097 C CA . PHE B 1 36 ? -7.941 -3.873 -11.828 1 90.12 36 PHE B CA 1
ATOM 1098 C C . PHE B 1 36 ? -7.324 -2.549 -11.398 1 90.12 36 PHE B C 1
ATOM 1100 O O . PHE B 1 36 ? -7.977 -1.738 -10.734 1 90.12 36 PHE B O 1
ATOM 1107 N N . PHE B 1 37 ? -6.09 -2.41 -11.719 1 87.19 37 PHE B N 1
ATOM 1108 C CA . PHE B 1 37 ? -5.379 -1.213 -11.281 1 87.19 37 PHE B CA 1
ATOM 1109 C C . PHE B 1 37 ? -6.031 0.041 -11.852 1 87.19 37 PHE B C 1
ATOM 1111 O O . PHE B 1 37 ? -6.109 1.069 -11.18 1 87.19 37 PHE B O 1
ATOM 1118 N N . LYS B 1 38 ? -6.449 -0.032 -13.07 1 87.06 38 LYS B N 1
ATOM 1119 C CA . LYS B 1 38 ? -7.172 1.085 -13.672 1 87.06 38 LYS B CA 1
ATOM 1120 C C . LYS B 1 38 ? -8.461 1.384 -12.906 1 87.06 38 LYS B C 1
ATOM 1122 O O . LYS B 1 38 ? -8.781 2.547 -12.664 1 87.06 38 LYS B O 1
ATOM 1127 N N . GLU B 1 39 ? -9.164 0.349 -12.547 1 91.06 39 GLU B N 1
ATOM 1128 C CA . GLU B 1 39 ? -10.398 0.513 -11.781 1 91.06 39 GLU B CA 1
ATOM 1129 C C . GLU B 1 39 ? -10.117 1.077 -10.391 1 91.06 39 GLU B C 1
ATOM 1131 O O . GLU B 1 39 ? -10.883 1.889 -9.875 1 91.06 39 GLU B O 1
ATOM 1136 N N . PHE B 1 40 ? -9.055 0.61 -9.844 1 90.5 40 PHE B N 1
ATOM 1137 C CA . PHE B 1 40 ? -8.625 1.096 -8.539 1 90.5 40 PHE B CA 1
ATOM 1138 C C . PHE B 1 40 ? -8.328 2.588 -8.594 1 90.5 40 PHE B C 1
ATOM 1140 O O . PHE B 1 40 ? -8.805 3.354 -7.75 1 90.5 40 PHE B O 1
ATOM 1147 N N . THR B 1 41 ? -7.566 3.045 -9.539 1 87.94 41 THR B N 1
ATOM 1148 C CA . THR B 1 41 ? -7.207 4.449 -9.68 1 87.94 41 THR B CA 1
ATOM 1149 C C . THR B 1 41 ? -8.445 5.301 -9.961 1 87.94 41 THR B C 1
ATOM 1151 O O . THR B 1 41 ? -8.562 6.414 -9.445 1 87.94 41 THR B O 1
ATOM 1154 N N . LYS B 1 42 ? -9.305 4.789 -10.75 1 90 42 LYS B N 1
ATOM 1155 C CA . LYS B 1 42 ? -10.555 5.484 -11.023 1 90 42 LYS B CA 1
ATOM 1156 C C . LYS B 1 42 ? -11.383 5.652 -9.758 1 90 42 LYS B C 1
ATOM 1158 O O . LYS B 1 42 ? -11.961 6.715 -9.523 1 90 42 LYS B O 1
ATOM 1163 N N . TRP B 1 43 ? -11.484 4.602 -9.039 1 91.94 43 TRP B N 1
ATOM 1164 C CA . TRP B 1 43 ? -12.219 4.645 -7.777 1 91.94 43 TRP B CA 1
ATOM 1165 C C . TRP B 1 43 ? -11.633 5.695 -6.84 1 91.94 43 TRP B C 1
ATOM 1167 O O . TRP B 1 43 ? -12.367 6.457 -6.211 1 91.94 43 TRP B O 1
ATOM 1177 N N . LEU B 1 44 ? -10.281 5.734 -6.676 1 91.88 44 LEU B N 1
ATOM 1178 C CA . LEU B 1 44 ? -9.625 6.746 -5.855 1 91.88 44 LEU B CA 1
ATOM 1179 C C . LEU B 1 44 ? -9.984 8.148 -6.328 1 91.88 44 LEU B C 1
ATOM 1181 O O . LEU B 1 44 ? -10.375 9 -5.527 1 91.88 44 LEU B O 1
ATOM 1185 N N . LYS B 1 45 ? -9.898 8.359 -7.609 1 88.31 45 LYS B N 1
ATOM 1186 C CA . LYS B 1 45 ? -10.18 9.672 -8.188 1 88.31 45 LYS B CA 1
ATOM 1187 C C . LYS B 1 45 ? -11.633 10.078 -7.945 1 88.31 45 LYS B C 1
ATOM 1189 O O . LYS B 1 45 ? -11.914 11.227 -7.621 1 88.31 45 LYS B O 1
ATOM 1194 N N . ASN B 1 46 ? -12.508 9.148 -8.094 1 92 46 ASN B N 1
ATOM 1195 C CA . ASN B 1 46 ? -13.93 9.406 -7.875 1 92 46 ASN B CA 1
ATOM 1196 C C . ASN B 1 46 ? -14.219 9.766 -6.422 1 92 46 ASN B C 1
ATOM 1198 O O . ASN B 1 46 ? -15.258 10.359 -6.121 1 92 46 ASN B O 1
ATOM 1202 N N . ASN B 1 47 ? -13.383 9.414 -5.543 1 91 47 ASN B N 1
ATOM 1203 C CA . ASN B 1 47 ? -13.523 9.742 -4.129 1 91 47 ASN B CA 1
ATOM 1204 C C . ASN B 1 47 ? -12.602 10.883 -3.721 1 91 47 ASN B C 1
ATOM 1206 O O . ASN B 1 47 ? -12.344 11.086 -2.533 1 91 47 ASN B O 1
ATOM 1210 N N . ASN B 1 48 ? -12.023 11.633 -4.73 1 90.38 48 ASN B N 1
ATOM 1211 C CA . ASN B 1 48 ? -11.133 12.773 -4.551 1 90.38 48 ASN B CA 1
ATOM 1212 C C . ASN B 1 48 ? -9.859 12.375 -3.803 1 90.38 48 ASN B C 1
ATOM 1214 O O . ASN B 1 48 ? -9.352 13.148 -2.99 1 90.38 48 ASN B O 1
ATOM 1218 N N . CYS B 1 49 ? -9.484 11.086 -3.971 1 89.69 49 CYS B N 1
ATOM 1219 C CA . CYS B 1 49 ? -8.258 10.562 -3.379 1 89.69 49 CYS B CA 1
ATOM 1220 C C . CYS B 1 49 ? -7.184 10.367 -4.438 1 89.69 49 CYS B C 1
ATOM 1222 O O . CYS B 1 49 ? -7.453 10.477 -5.633 1 89.69 49 CYS B O 1
ATOM 1224 N N . SER B 1 50 ? -5.996 10.242 -3.984 1 86.81 50 SER B N 1
ATOM 1225 C CA . SER B 1 50 ? -4.863 9.945 -4.855 1 86.81 50 SER B CA 1
ATOM 1226 C C . SER B 1 50 ? -3.891 8.977 -4.188 1 86.81 50 SER B C 1
ATOM 1228 O O . SER B 1 50 ? -3.889 8.844 -2.961 1 86.81 50 SER B O 1
ATOM 1230 N N . PHE B 1 51 ? -3.143 8.281 -5.098 1 88.88 51 PHE B N 1
ATOM 1231 C CA . PHE B 1 51 ? -2.137 7.352 -4.605 1 88.88 51 PHE B CA 1
ATOM 1232 C C . PHE B 1 51 ? -0.741 7.777 -5.047 1 88.88 51 PHE B C 1
ATOM 1234 O O . PHE B 1 51 ? -0.542 8.172 -6.199 1 88.88 51 PHE B O 1
ATOM 1241 N N . PHE B 1 52 ? 0.096 7.852 -4.059 1 88.5 52 PHE B N 1
ATOM 1242 C CA . PHE B 1 52 ? 1.524 8.023 -4.301 1 88.5 52 PHE B CA 1
ATOM 1243 C C . PHE B 1 52 ? 2.311 6.836 -3.766 1 88.5 52 PHE B C 1
ATOM 1245 O O . PHE B 1 52 ? 2.273 6.547 -2.568 1 88.5 52 PHE B O 1
ATOM 1252 N N . GLY B 1 53 ? 2.994 6.148 -4.703 1 88.12 53 GLY B N 1
ATOM 1253 C CA . GLY B 1 53 ? 3.766 4.996 -4.262 1 88.12 53 GLY B CA 1
ATOM 1254 C C . GLY B 1 53 ? 4.148 4.066 -5.398 1 88.12 53 GLY B C 1
ATOM 1255 O O . GLY B 1 53 ? 4.082 4.445 -6.566 1 88.12 53 GLY B O 1
ATOM 1256 N N . MET B 1 54 ? 4.621 2.967 -5 1 86.31 54 MET B N 1
ATOM 1257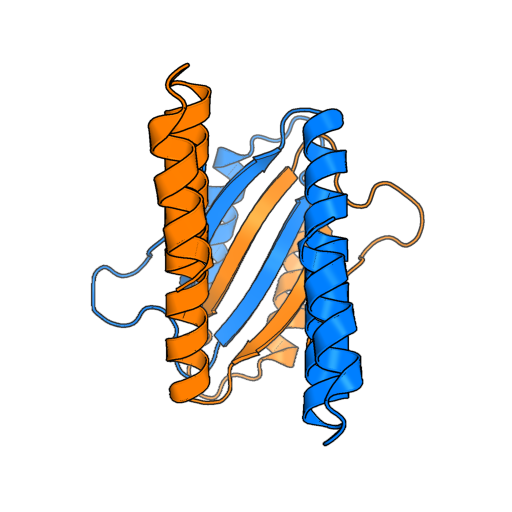 C CA . MET B 1 54 ? 5.078 1.979 -5.973 1 86.31 54 MET B CA 1
ATOM 1258 C C . MET B 1 54 ? 4.215 0.723 -5.918 1 86.31 54 MET B C 1
ATOM 1260 O O . MET B 1 54 ? 3.67 0.384 -4.867 1 86.31 54 MET B O 1
ATOM 1264 N N . THR B 1 55 ? 4.047 0.157 -7.117 1 88.62 55 THR B N 1
ATOM 1265 C CA . THR B 1 55 ? 3.334 -1.11 -7.223 1 88.62 55 THR B CA 1
ATOM 1266 C C . THR B 1 55 ? 4.172 -2.145 -7.969 1 88.62 55 THR B C 1
ATOM 1268 O O . THR B 1 55 ? 5.016 -1.79 -8.797 1 88.62 55 THR B O 1
ATOM 1271 N N . ASN B 1 56 ? 4.02 -3.416 -7.574 1 87.06 56 ASN B N 1
ATOM 1272 C CA . ASN B 1 56 ? 4.66 -4.539 -8.25 1 87.06 56 ASN B CA 1
ATOM 1273 C C . ASN B 1 56 ? 3.703 -5.719 -8.406 1 87.06 56 ASN B C 1
ATOM 1275 O O . ASN B 1 56 ? 2.934 -6.023 -7.488 1 87.06 56 ASN B O 1
ATOM 1279 N N . TYR B 1 57 ? 3.793 -6.289 -9.547 1 87.06 57 TYR B N 1
ATOM 1280 C CA . TYR B 1 57 ? 2.945 -7.457 -9.758 1 87.06 57 TYR B CA 1
ATOM 1281 C C . TYR B 1 57 ? 3.582 -8.711 -9.164 1 87.06 57 TYR B C 1
ATOM 1283 O O . TYR B 1 57 ? 4.781 -8.938 -9.328 1 87.06 57 TYR B O 1
ATOM 1291 N N . VAL B 1 58 ? 2.812 -9.383 -8.414 1 87.25 58 VAL B N 1
ATOM 1292 C CA . VAL B 1 58 ? 3.209 -10.695 -7.902 1 87.25 58 VAL B CA 1
ATOM 1293 C C . VAL B 1 58 ? 2.723 -11.789 -8.852 1 87.25 58 VAL B C 1
ATOM 1295 O O . VAL B 1 58 ? 1.517 -11.977 -9.031 1 87.25 58 VAL B O 1
ATOM 1298 N N . LYS B 1 59 ? 3.619 -12.57 -9.438 1 83.12 59 LYS B N 1
ATOM 1299 C CA . LYS B 1 59 ? 3.244 -13.453 -10.539 1 83.12 59 LYS B CA 1
ATOM 1300 C C . LYS B 1 59 ? 3.385 -14.914 -10.133 1 83.12 59 LYS B C 1
ATOM 1302 O O . LYS B 1 59 ? 2.801 -15.797 -10.773 1 83.12 59 LYS B O 1
ATOM 1307 N N . THR B 1 60 ? 4.262 -15.141 -9.195 1 86.38 60 THR B N 1
ATOM 1308 C CA . THR B 1 60 ? 4.539 -16.531 -8.828 1 86.38 60 THR B CA 1
ATOM 1309 C C . THR B 1 60 ? 4.293 -16.75 -7.34 1 86.38 60 THR B C 1
ATOM 1311 O O . THR B 1 60 ? 4.285 -15.797 -6.555 1 86.38 60 THR B O 1
ATOM 1314 N N . GLU B 1 61 ? 4.125 -18.031 -7.07 1 83.88 61 GLU B N 1
ATOM 1315 C CA . GLU B 1 61 ? 3.973 -18.406 -5.668 1 83.88 61 GLU B CA 1
ATOM 1316 C C . GLU B 1 61 ? 5.207 -18.016 -4.855 1 83.88 61 GLU B C 1
ATOM 1318 O O . GLU B 1 61 ? 5.09 -17.594 -3.699 1 83.88 61 GLU B O 1
ATOM 1323 N N . LYS B 1 62 ? 6.359 -18.156 -5.406 1 86.94 62 LYS B N 1
ATOM 1324 C CA . LYS B 1 62 ? 7.602 -17.797 -4.727 1 86.94 62 LYS B CA 1
ATOM 1325 C C . LYS B 1 62 ? 7.648 -16.312 -4.418 1 86.94 62 LYS B C 1
ATOM 1327 O O . LYS B 1 62 ? 7.996 -15.914 -3.303 1 86.94 62 LYS B O 1
ATOM 1332 N N . GLU B 1 63 ? 7.262 -15.531 -5.359 1 86.31 63 GLU B N 1
ATOM 1333 C CA . GLU B 1 63 ? 7.203 -14.086 -5.156 1 86.31 63 GLU B CA 1
ATOM 1334 C C . GLU B 1 63 ? 6.211 -13.719 -4.059 1 86.31 63 GLU B C 1
ATOM 1336 O O . GLU B 1 63 ? 6.465 -12.82 -3.256 1 86.31 63 GLU B O 1
ATOM 1341 N N . ALA B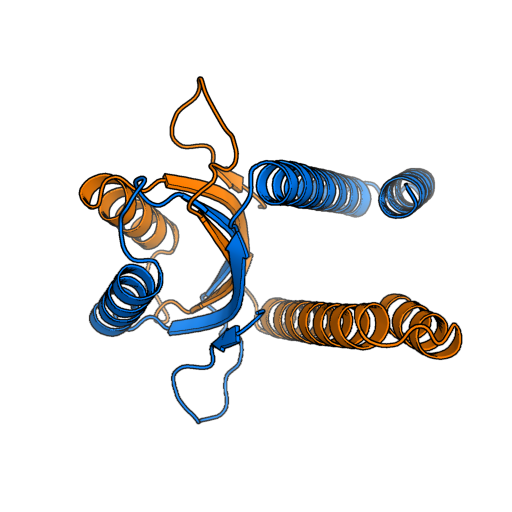 1 64 ? 5.125 -14.414 -4.145 1 86.19 64 ALA B N 1
ATOM 1342 C CA . ALA B 1 64 ? 4.09 -14.172 -3.143 1 86.19 64 ALA B CA 1
ATOM 1343 C C . ALA B 1 64 ? 4.613 -14.453 -1.736 1 86.19 64 ALA B C 1
ATOM 1345 O O . ALA B 1 64 ? 4.402 -13.648 -0.82 1 86.19 64 ALA B O 1
ATOM 1346 N N . LYS B 1 65 ? 5.254 -15.516 -1.578 1 84.12 65 LYS B N 1
ATOM 1347 C CA . LYS B 1 65 ? 5.816 -15.883 -0.284 1 84.12 65 LYS B CA 1
ATOM 1348 C C . LYS B 1 65 ? 6.863 -14.867 0.171 1 84.12 65 LYS B C 1
ATOM 1350 O O . LYS B 1 65 ? 6.902 -14.492 1.344 1 84.12 65 LYS B O 1
ATOM 1355 N N . GLU B 1 66 ? 7.688 -14.469 -0.702 1 85.5 66 GLU B N 1
ATOM 1356 C CA . GLU B 1 66 ? 8.727 -13.5 -0.379 1 85.5 66 GLU B CA 1
ATOM 1357 C C . GLU B 1 66 ? 8.133 -12.156 0.028 1 85.5 66 GLU B C 1
ATOM 1359 O O . GLU B 1 66 ? 8.594 -11.531 0.981 1 85.5 66 GLU B O 1
ATOM 1364 N N . LYS B 1 67 ? 7.145 -11.781 -0.682 1 86.75 67 LYS B N 1
ATOM 1365 C CA . LYS B 1 67 ? 6.492 -10.516 -0.349 1 86.75 67 LYS B CA 1
ATOM 1366 C C . LYS B 1 67 ? 5.805 -10.594 1.01 1 86.75 67 LYS B C 1
ATOM 1368 O O . LYS B 1 67 ? 5.809 -9.625 1.771 1 86.75 67 LYS B O 1
ATOM 1373 N N . THR B 1 68 ? 5.207 -11.75 1.263 1 86 68 THR B N 1
ATOM 1374 C CA . THR B 1 68 ? 4.586 -11.953 2.566 1 86 68 THR B CA 1
ATOM 1375 C C . THR B 1 68 ? 5.609 -11.781 3.688 1 86 68 THR B C 1
ATOM 1377 O O . THR B 1 68 ? 5.34 -11.094 4.676 1 86 68 THR B O 1
ATOM 1380 N N . LYS B 1 69 ? 6.691 -12.352 3.514 1 84.12 69 LYS B N 1
ATOM 1381 C CA . LYS B 1 69 ? 7.75 -12.258 4.512 1 84.12 69 LYS B CA 1
ATOM 1382 C C . LYS B 1 69 ? 8.203 -10.812 4.699 1 84.12 69 LYS B C 1
ATOM 1384 O O . LYS B 1 69 ? 8.406 -10.359 5.828 1 84.12 69 LYS B O 1
ATOM 1389 N N . GLU B 1 70 ? 8.391 -10.18 3.59 1 84.06 70 GLU B N 1
ATOM 1390 C CA . GLU B 1 70 ? 8.82 -8.781 3.633 1 84.06 70 GLU B CA 1
ATOM 1391 C C . GLU B 1 70 ? 7.84 -7.922 4.422 1 84.06 70 GLU B C 1
ATOM 1393 O O . GLU B 1 70 ? 8.25 -7.113 5.258 1 84.06 70 GLU B O 1
ATOM 1398 N N . ILE B 1 71 ? 6.566 -8.102 4.184 1 83.75 71 ILE B N 1
ATOM 1399 C CA . ILE B 1 71 ? 5.531 -7.312 4.836 1 83.75 71 ILE B CA 1
ATOM 1400 C C . ILE B 1 71 ? 5.512 -7.621 6.332 1 83.75 71 ILE B C 1
ATOM 1402 O O . ILE B 1 71 ? 5.414 -6.711 7.156 1 83.75 71 ILE B O 1
ATOM 1406 N N . LEU B 1 72 ? 5.59 -8.883 6.613 1 82.19 72 LEU B N 1
ATOM 1407 C CA . LEU B 1 72 ? 5.582 -9.281 8.016 1 82.19 72 LEU B CA 1
ATOM 1408 C C . LEU B 1 72 ? 6.809 -8.734 8.742 1 82.19 72 LEU B C 1
ATOM 1410 O O . LEU B 1 72 ? 6.707 -8.289 9.891 1 82.19 72 LEU B O 1
ATOM 1414 N N . PHE B 1 73 ? 7.883 -8.758 8.078 1 82.06 73 PHE B N 1
ATOM 1415 C CA . PHE B 1 73 ? 9.102 -8.211 8.664 1 82.06 73 PHE B CA 1
ATOM 1416 C C . PHE B 1 73 ? 8.969 -6.715 8.898 1 82.06 73 PHE B C 1
ATOM 1418 O O . PHE B 1 73 ? 9.383 -6.203 9.945 1 82.06 73 PHE B O 1
ATOM 1425 N N . ASP B 1 74 ? 8.547 -6.02 7.887 1 80.88 74 ASP B N 1
ATOM 1426 C CA . ASP B 1 74 ? 8.336 -4.582 8.016 1 80.88 74 ASP B CA 1
ATOM 1427 C C . ASP B 1 74 ? 7.402 -4.27 9.188 1 80.88 74 ASP B C 1
ATOM 1429 O O . ASP B 1 74 ? 7.641 -3.33 9.945 1 80.88 74 ASP B O 1
ATOM 1433 N N . TYR B 1 75 ? 6.34 -5.039 9.297 1 78.5 75 TYR B N 1
ATOM 1434 C CA . TYR B 1 75 ? 5.379 -4.852 10.375 1 78.5 75 TYR B CA 1
ATOM 1435 C C . TYR B 1 75 ? 6.039 -5.043 11.734 1 78.5 75 TYR B C 1
ATOM 1437 O O . TYR B 1 75 ? 5.824 -4.25 12.656 1 78.5 75 TYR B O 1
ATOM 1445 N N . ALA B 1 76 ? 6.73 -6.078 11.797 1 75 76 ALA B N 1
ATOM 1446 C CA . ALA B 1 76 ? 7.414 -6.379 13.055 1 75 76 ALA B CA 1
ATOM 1447 C C . ALA B 1 76 ? 8.398 -5.273 13.422 1 75 76 ALA B C 1
ATOM 1449 O O . ALA B 1 76 ? 8.523 -4.902 14.594 1 75 76 ALA B O 1
ATOM 1450 N N . SER B 1 77 ? 9.086 -4.824 12.445 1 74.56 77 SER B N 1
ATOM 1451 C CA . SER B 1 77 ? 10.062 -3.76 12.656 1 74.56 77 SER B CA 1
ATOM 1452 C C . SER B 1 77 ? 9.391 -2.477 13.133 1 74.56 77 SER B C 1
ATOM 1454 O O . SER B 1 77 ? 9.891 -1.8 14.031 1 74.56 77 SER B O 1
ATOM 1456 N N . GLU B 1 78 ? 8.289 -2.082 12.562 1 72.81 78 GLU B N 1
ATOM 1457 C CA . GLU B 1 78 ? 7.551 -0.885 12.953 1 72.81 78 GLU B CA 1
ATOM 1458 C C . GLU B 1 78 ? 7.02 -1.006 14.375 1 72.81 78 GLU B C 1
ATOM 1460 O O . GLU B 1 78 ? 7.059 -0.042 15.141 1 72.81 78 GLU B O 1
ATOM 1465 N N . GLU B 1 79 ? 6.477 -2.139 14.672 1 69.5 79 GLU B N 1
ATOM 1466 C CA . GLU B 1 79 ? 5.957 -2.371 16.016 1 69.5 79 GLU B CA 1
ATOM 1467 C C . GLU B 1 79 ? 7.066 -2.283 17.062 1 69.5 79 GLU B C 1
ATOM 1469 O O . GLU B 1 79 ? 6.859 -1.747 18.141 1 69.5 79 GLU B O 1
ATOM 1474 N N . LEU B 1 80 ? 8.141 -2.812 16.672 1 66.5 80 LEU B N 1
ATOM 1475 C CA . LEU B 1 80 ? 9.297 -2.752 17.578 1 66.5 80 LEU B CA 1
ATOM 1476 C C . LEU B 1 80 ? 9.75 -1.311 17.766 1 66.5 80 LEU B C 1
ATOM 1478 O O . LEU B 1 80 ? 10.07 -0.907 18.891 1 66.5 80 LEU B O 1
ATOM 1482 N N . GLU B 1 81 ? 9.844 -0.58 16.703 1 65.56 81 GLU B N 1
ATOM 1483 C CA . GLU B 1 81 ? 10.25 0.819 16.781 1 65.56 81 GLU B CA 1
ATOM 1484 C C . GLU B 1 81 ? 9.281 1.633 17.625 1 65.56 81 GLU B C 1
ATOM 1486 O O . GLU B 1 81 ? 9.703 2.479 18.422 1 65.56 81 GLU B O 1
ATOM 1491 N N . LYS B 1 82 ? 7.996 1.434 17.484 1 64.75 82 LYS B N 1
ATOM 1492 C CA . LYS B 1 82 ? 6.992 2.123 18.281 1 64.75 82 LYS B CA 1
ATOM 1493 C C . LYS B 1 82 ? 7.16 1.799 19.766 1 64.75 82 LYS B C 1
ATOM 1495 O O . LYS B 1 82 ? 6.988 2.67 20.625 1 64.75 82 LYS B O 1
ATOM 1500 N N . ASN B 1 83 ? 7.324 0.524 19.891 1 60.78 83 ASN B N 1
ATOM 1501 C CA . ASN B 1 83 ? 7.539 0.112 21.266 1 60.78 83 ASN B CA 1
ATOM 1502 C C . ASN B 1 83 ? 8.805 0.732 21.859 1 60.78 83 ASN B C 1
ATOM 1504 O O . ASN B 1 83 ? 8.844 1.086 23.031 1 60.78 83 ASN B O 1
ATOM 1508 N N . LEU B 1 84 ? 9.789 0.787 21.031 1 54.28 84 LEU B N 1
ATOM 1509 C CA . LEU B 1 84 ? 11.039 1.378 21.484 1 54.28 84 LEU B CA 1
ATOM 1510 C C . LEU B 1 84 ? 10.891 2.881 21.688 1 54.28 84 LEU B C 1
ATOM 1512 O O . LEU B 1 84 ? 11.562 3.467 22.531 1 54.28 84 LEU B O 1
ATOM 1516 N N . GLU B 1 85 ? 10.25 3.496 20.688 1 55.03 85 GLU B N 1
ATOM 1517 C CA . GLU B 1 85 ? 10 4.918 20.891 1 55.03 85 GLU B CA 1
ATOM 1518 C C . GLU B 1 85 ? 9.312 5.168 22.234 1 55.03 85 GLU B C 1
ATOM 1520 O O . GLU B 1 85 ? 9.492 6.223 22.844 1 55.03 85 GLU B O 1
ATOM 1525 N N . ASN B 1 86 ? 8.469 4.223 22.422 1 49.88 86 ASN B N 1
ATOM 1526 C CA . ASN B 1 86 ? 7.848 4.352 23.734 1 49.88 86 ASN B CA 1
ATOM 1527 C C . ASN B 1 86 ? 8.797 3.914 24.844 1 49.88 86 ASN B C 1
ATOM 1529 O O . ASN B 1 86 ? 8.57 4.215 26.031 1 49.88 86 ASN B O 1
ATOM 1533 N N . PHE B 1 87 ? 9.703 2.945 24.453 1 49.06 87 PHE B N 1
ATOM 1534 C CA . PHE B 1 87 ? 10.68 2.527 25.469 1 49.06 87 PHE B CA 1
ATOM 1535 C C . PHE B 1 87 ? 11.961 3.338 25.344 1 49.06 87 PHE B C 1
ATOM 1537 O O . PHE B 1 87 ? 12.461 3.557 24.234 1 49.06 87 PHE B O 1
ATOM 1544 N N . GLU B 1 88 ? 12.344 4.27 26.172 1 46.03 88 GLU B N 1
ATOM 1545 C CA . GLU B 1 88 ? 13.664 4.859 26.391 1 46.03 88 GLU B CA 1
ATOM 1546 C C . GLU B 1 88 ? 14.766 3.818 26.234 1 46.03 88 GLU B C 1
ATOM 1548 O O . GLU B 1 88 ? 15.953 4.148 26.297 1 46.03 88 GLU B O 1
ATOM 1553 N N . ASP B 1 89 ? 14.555 2.471 26.188 1 44.31 89 ASP B N 1
ATOM 1554 C CA . ASP B 1 89 ? 15.633 1.537 26.484 1 44.31 89 ASP B CA 1
ATOM 1555 C C . ASP B 1 89 ? 16.312 1.062 25.188 1 44.31 89 ASP B C 1
ATOM 1557 O O . ASP B 1 89 ? 15.648 0.602 24.266 1 44.31 89 ASP B O 1
ATOM 1561 N N . GLU B 1 90 ? 17.625 1.254 24.938 1 44.88 90 GLU B N 1
ATOM 1562 C CA . GLU B 1 90 ? 18.703 0.966 24 1 44.88 90 GLU B CA 1
ATOM 1563 C C . GLU B 1 90 ? 18.594 -0.457 23.453 1 44.88 90 GLU B C 1
ATOM 1565 O O . GLU B 1 90 ? 19 -0.726 22.328 1 44.88 90 GLU B O 1
ATOM 1570 N N . GLU B 1 91 ? 18.109 -1.305 24.219 1 44.16 91 GLU B N 1
ATOM 1571 C CA . GLU B 1 91 ? 18.188 -2.729 23.906 1 44.16 91 GLU B CA 1
ATOM 1572 C C . GLU B 1 91 ? 17.219 -3.1 22.781 1 44.16 91 GLU B C 1
ATOM 1574 O O . GLU B 1 91 ? 17.547 -3.934 21.938 1 44.16 91 GLU B O 1
ATOM 1579 N N . ASN B 1 92 ? 16.156 -2.58 22.703 1 44.53 92 ASN B N 1
ATOM 1580 C CA . ASN B 1 92 ? 15.148 -2.959 21.719 1 44.53 92 ASN B CA 1
ATOM 1581 C C . ASN B 1 92 ? 15.508 -2.475 20.328 1 44.53 92 ASN B C 1
ATOM 1583 O O . ASN B 1 92 ? 15.133 -3.102 19.328 1 44.53 92 ASN B O 1
ATOM 1587 N N . VAL B 1 93 ? 16.328 -1.458 20.297 1 42.06 93 VAL B N 1
ATOM 1588 C CA . VAL B 1 93 ? 16.875 -1.018 19.031 1 42.06 93 VAL B CA 1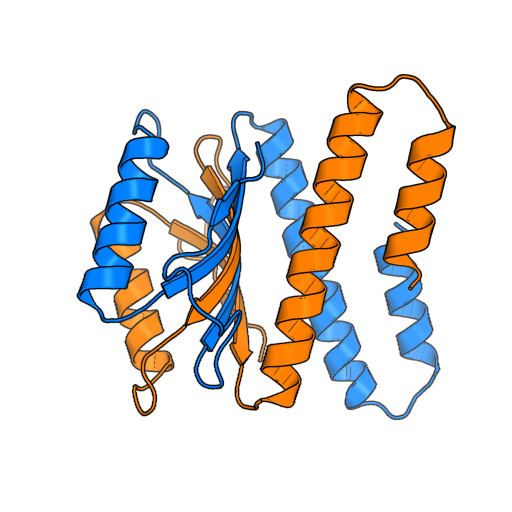
ATOM 1589 C C . VAL B 1 93 ? 17.734 -2.127 18.422 1 42.06 93 VAL B C 1
ATOM 1591 O O . VAL B 1 93 ? 17.719 -2.342 17.203 1 42.06 93 VAL B O 1
ATOM 1594 N N . ILE B 1 94 ? 18.422 -2.713 19.281 1 40.66 94 ILE B N 1
ATOM 1595 C CA . ILE B 1 94 ? 19.328 -3.77 18.828 1 40.66 94 ILE B CA 1
ATOM 1596 C C . ILE B 1 94 ? 18.516 -4.902 18.203 1 40.66 94 ILE B C 1
ATOM 1598 O O . ILE B 1 94 ? 18.891 -5.449 17.172 1 40.66 94 ILE B O 1
ATOM 1602 N N . GLN B 1 95 ? 17.5 -5.234 18.781 1 39.59 95 GLN B N 1
ATOM 1603 C CA . GLN B 1 95 ? 16.703 -6.355 18.281 1 39.59 95 GLN B CA 1
ATOM 1604 C C . GLN B 1 95 ? 16.094 -6.039 16.922 1 39.59 95 GLN B C 1
ATOM 1606 O O . GLN B 1 95 ? 16.031 -6.91 16.047 1 39.59 95 GLN B O 1
ATOM 1611 N N . LEU B 1 96 ? 15.742 -4.922 16.719 1 45.03 96 LEU B N 1
ATOM 1612 C CA . LEU B 1 96 ? 15.203 -4.496 15.438 1 45.03 96 LEU B CA 1
ATOM 1613 C C . LEU B 1 96 ? 16.25 -4.613 14.344 1 45.03 96 LEU B C 1
ATOM 1615 O O . LEU B 1 96 ? 15.938 -5.016 13.219 1 45.03 96 LEU B O 1
ATOM 1619 N N . SER B 1 97 ? 17.422 -4.16 14.719 1 39.94 97 SER B N 1
ATOM 1620 C CA . SER B 1 97 ? 18.516 -4.258 13.766 1 39.94 97 SER B CA 1
ATOM 1621 C C . SER B 1 97 ? 18.75 -5.699 13.336 1 39.94 97 SER B C 1
ATOM 1623 O O . SER B 1 97 ? 19.078 -5.965 12.18 1 39.94 97 SER B O 1
ATOM 1625 N N . LYS B 1 98 ? 18.594 -6.43 14.289 1 40.38 98 LYS B N 1
ATOM 1626 C CA . LYS B 1 98 ? 18.844 -7.84 14.008 1 40.38 98 LYS B CA 1
ATOM 1627 C C . LYS B 1 98 ? 17.781 -8.414 13.07 1 40.38 98 LYS B C 1
ATOM 1629 O O . LYS B 1 98 ? 18.094 -9.25 12.219 1 40.38 98 LYS B O 1
ATOM 1634 N N . PHE B 1 99 ? 16.656 -8.047 13.227 1 38.59 99 PHE B N 1
ATOM 1635 C CA . PHE B 1 99 ? 15.57 -8.57 12.414 1 38.59 99 PHE B CA 1
ATOM 1636 C C . PHE B 1 99 ? 15.664 -8.07 10.984 1 38.59 99 PHE B C 1
ATOM 1638 O O . PHE B 1 99 ? 15.32 -8.789 10.039 1 38.59 99 PHE B O 1
ATOM 1645 N N . LYS B 1 100 ? 16.062 -6.836 10.828 1 42.72 100 LYS B N 1
ATOM 1646 C CA . LYS B 1 100 ? 16.281 -6.32 9.484 1 42.72 100 LYS B CA 1
ATOM 1647 C C . LYS B 1 100 ? 17.438 -7.039 8.805 1 42.72 100 LYS B C 1
ATOM 1649 O O . LYS B 1 100 ? 17.484 -7.129 7.57 1 42.72 100 LYS B O 1
ATOM 1654 N N . ALA B 1 101 ? 18.359 -7.484 9.523 1 35.25 101 ALA B N 1
ATOM 1655 C CA . ALA B 1 101 ? 19.562 -8.141 9.023 1 35.25 101 ALA B CA 1
ATOM 1656 C C . ALA B 1 101 ? 19.266 -9.578 8.602 1 35.25 101 ALA B C 1
ATOM 1658 O O . ALA B 1 101 ? 20.047 -10.188 7.867 1 35.25 101 ALA B O 1
ATOM 1659 N N . LEU B 1 102 ? 18.234 -10.078 9.094 1 32.06 102 LEU B N 1
ATOM 1660 C CA . LEU B 1 102 ? 17.984 -11.461 8.719 1 32.06 102 LEU B CA 1
ATOM 1661 C C . LEU B 1 102 ? 17.125 -11.539 7.461 1 32.06 102 LEU B C 1
ATOM 1663 O O . LEU B 1 102 ? 17.344 -12.414 6.617 1 32.06 102 LEU B O 1
#

Solvent-accessible surface area (backbone atoms only — not comparable to full-atom values): 10912 Å² total; per-residue (Å²): 106,76,42,77,41,71,65,70,85,67,85,76,70,52,45,47,37,24,39,34,37,39,32,31,38,29,42,47,82,90,59,58,65,68,59,50,50,52,52,50,53,49,53,33,48,75,66,61,26,44,48,32,34,37,31,31,68,28,74,36,64,68,51,15,52,51,50,43,49,50,43,51,48,52,51,53,45,51,53,49,48,53,51,28,71,70,36,91,56,74,64,53,57,54,54,46,54,51,60,75,71,103,106,76,42,78,40,68,66,70,87,80,67,71,77,47,44,47,37,23,38,34,39,40,31,31,39,31,43,47,82,89,60,58,63,68,58,50,49,51,51,50,53,49,52,32,48,75,65,60,25,42,47,29,32,37,31,30,68,28,75,35,64,68,49,14,52,52,50,42,49,51,44,53,48,52,51,51,44,50,53,48,48,53,50,28,72,69,36,91,55,72,65,54,57,53,53,45,54,51,62,73,71,103